Protein 3FPN (pdb70)

B-factor: mean 35.42, std 14.5, range [14.92, 97.08]

Radius of gyration: 17.64 Å; Cα contacts (8 Å, |Δi|>4): 435; chains: 2; bounding box: 43×58×30 Å

CATH classification: 3.30.190.20

Sequence (212 aa):
SHMTIEQMVDRLLSYPERTKMQILAPIVSGKKGTHAKTLEDIRKQGYVRVRIDREMRELTGDIELEKNKKHSIDVVVDRIIIKDGIAARLADSLETALKLADGKVVVDVIGEGELLFSLVVSLRVGMEIERNALLRRLVDIQYDRNDIDFRRGTFRVRGDVVEIFPASRDEHCIRVEFFGDEIERIREVDALTGEVLGEREHVAIFPASHFV

Organism: Geobacillus stearothermophilus (NCBI:txid1422)

Solvent-accessible surface area: 11652 Å² total; per-residue (Å²): 134,171,56,77,46,131,93,3,12,78,128,0,71,69,43,96,117,204,21,109,1,40,0,2,0,23,40,16,70,38,119,111,21,58,14,54,132,27,12,117,82,6,56,106,88,2,20,11,17,0,62,0,50,211,95,100,77,72,16,92,54,118,31,138,19,129,131,108,126,119,9,46,0,14,0,5,3,0,32,6,56,8,79,122,68,4,46,74,25,0,25,39,0,0,82,14,0,25,162,43,5,130,35,105,1,15,0,30,2,85,82,128,44,83,36,134,15,65,138,55,2,57,1,105,43,42,55,144,20,79,4,43,20,0,18,138,94,0,85,99,2,80,4,75,102,33,72,170,66,76,119,101,9,0,2,37,8,20,0,1,8,0,1,0,0,7,45,57,204,129,92,85,3,10,9,0,1,0,104,22,68,75,0,62,58,2,40,38,2,49,10,119,31,4,76,50,92,22,107,108,91,104,14,49,5,132,29,28,39,186,180,124

Nearest PDB structures (foldseek):
  3fpn-assembly2_A  TM=1.009E+00  e=6.924E-24  Geobacillus stearothermophilus
  3uwx-assembly1_A-2  TM=9.929E-01  e=4.816E-20  Geobacillus sp. Y412MC52
  4dfc-assembly2_D  TM=9.183E-01  e=3.159E-14  Escherichia coli K-12
  4dfc-assembly1_B  TM=9.206E-01  e=1.995E-13  Escherichia coli K-12
  3zqj-assembly1_A  TM=8.834E-01  e=1.472E-11  Mycobacterium tuberculosis

InterPro domains:
  IPR041102 UvrA, interaction domain [PF17760] (5-110)

Structure (mmCIF, N/CA/C/O backbone):
data_3FPN
#
_entry.id   3FPN
#
_cell.length_a   84.491
_cell.length_b   84.491
_cell.length_c   60.874
_cell.angle_alpha   90.000
_cell.angle_beta   90.000
_cell.angle_gamma   90.000
#
_symmetry.space_group_name_H-M   'P 41 21 2'
#
loop_
_entity.id
_entity.type
_entity.pdbx_description
1 polymer 'Geobacillus stearothermophilus UvrA interaction domain'
2 polymer 'Geobacillus stearothermophilus UvrB interaction domain'
3 water water
#
loop_
_atom_site.group_PDB
_atom_site.id
_atom_site.type_symbol
_atom_site.label_atom_id
_atom_site.label_alt_id
_atom_site.label_comp_id
_atom_site.label_asym_id
_atom_site.label_entity_id
_atom_site.label_seq_id
_atom_site.pdbx_PDB_ins_code
_atom_site.Cartn_x
_atom_site.Cartn_y
_atom_site.Cartn_z
_atom_site.occupancy
_atom_site.B_iso_or_equiv
_atom_site.auth_seq_id
_atom_site.auth_comp_id
_atom_site.auth_asym_id
_atom_site.auth_atom_id
_atom_site.pdbx_PDB_model_num
ATOM 1 N N . SER A 1 2 ? -4.359 2.414 2.810 1.00 46.25 -3 SER A N 1
ATOM 2 C CA . SER A 1 2 ? -3.104 1.909 2.156 1.00 46.83 -3 SER A CA 1
ATOM 3 C C . SER A 1 2 ? -2.049 3.020 2.037 1.00 44.23 -3 SER A C 1
ATOM 4 O O . SER A 1 2 ? -1.288 3.240 2.974 1.00 42.94 -3 SER A O 1
ATOM 7 N N . HIS A 1 3 ? -2.008 3.724 0.906 1.00 43.67 -2 HIS A N 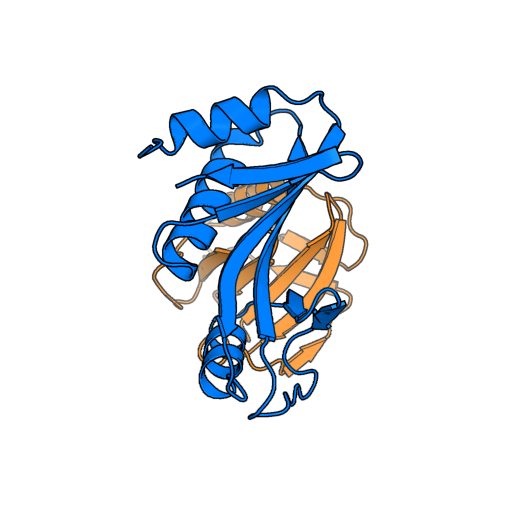1
ATOM 8 C CA . HIS A 1 3 ? -1.026 4.810 0.726 1.00 40.15 -2 HIS A CA 1
ATOM 9 C C . HIS A 1 3 ? -1.623 6.184 1.049 1.00 36.24 -2 HIS A C 1
ATOM 10 O O . HIS A 1 3 ? -2.131 6.865 0.157 1.00 36.48 -2 HIS A O 1
ATOM 17 N N . MET A 1 4 ? -1.551 6.595 2.313 1.00 30.61 -1 MET A N 1
ATOM 18 C CA . MET A 1 4 ? -2.128 7.872 2.746 1.00 27.70 -1 MET A CA 1
ATOM 19 C C . MET A 1 4 ? -1.328 9.094 2.284 1.00 27.47 -1 MET A C 1
ATOM 20 O O . MET A 1 4 ? -0.091 9.061 2.245 1.00 27.04 -1 MET A O 1
ATOM 25 N N . THR A 1 5 ? -2.035 10.170 1.951 1.00 27.04 131 THR A N 1
ATOM 26 C CA . THR A 1 5 ? -1.395 11.457 1.696 1.00 26.90 131 THR A CA 1
ATOM 27 C C . THR A 1 5 ? -1.074 12.142 3.018 1.00 24.68 131 THR A C 1
ATOM 28 O O . THR A 1 5 ? -1.644 11.812 4.063 1.00 22.94 131 THR A O 1
ATOM 32 N N . ILE A 1 6 ? -0.163 13.101 2.981 1.00 25.06 132 ILE A N 1
ATOM 33 C CA . ILE A 1 6 ? 0.150 13.837 4.192 1.00 24.48 132 ILE A CA 1
ATOM 34 C C . ILE A 1 6 ? -1.095 14.553 4.693 1.00 23.37 132 ILE A C 1
ATOM 35 O O . ILE A 1 6 ? -1.333 14.566 5.907 1.00 21.83 132 ILE A O 1
ATOM 40 N N . GLU A 1 7 ? -1.903 15.100 3.771 1.00 24.34 133 GLU A N 1
ATOM 41 C CA . GLU A 1 7 ? -3.167 15.744 4.160 1.00 24.26 133 GLU A CA 1
ATOM 42 C C . GLU A 1 7 ? -4.064 14.797 4.946 1.00 22.64 133 GLU A C 1
ATOM 43 O O . GLU A 1 7 ? -4.690 15.186 5.944 1.00 21.60 133 GLU A O 1
ATOM 49 N N . GLN A 1 8 ? -4.127 13.542 4.508 1.00 22.53 134 GLN A N 1
ATOM 50 C CA . GLN A 1 8 ? -4.957 12.542 5.200 1.00 21.62 134 GLN A CA 1
ATOM 51 C C . GLN A 1 8 ? -4.444 12.256 6.598 1.00 19.13 134 GLN A C 1
ATOM 52 O O . GLN A 1 8 ? -5.233 12.138 7.561 1.00 18.76 134 GLN A O 1
ATOM 58 N N . MET A 1 9 ? -3.125 12.174 6.729 1.00 18.20 135 MET A N 1
ATOM 59 C CA . MET A 1 9 ? -2.509 11.938 8.038 1.00 16.91 135 MET A CA 1
ATOM 60 C C . MET A 1 9 ? -2.754 13.085 9.023 1.00 16.74 135 MET A C 1
ATOM 61 O O . MET A 1 9 ? -3.150 12.863 10.159 1.00 15.29 135 MET A O 1
ATOM 66 N N . VAL A 1 10 ? -2.571 14.301 8.546 1.00 18.16 136 VAL A N 1
ATOM 67 C CA . VAL A 1 10 ? -2.705 15.497 9.368 1.00 18.19 136 VAL A CA 1
ATOM 68 C C . VAL A 1 10 ? -4.160 15.635 9.795 1.00 18.38 136 VAL A C 1
ATOM 69 O O . VAL A 1 10 ? -4.440 15.869 10.969 1.00 17.34 136 VAL A O 1
ATOM 73 N N . ASP A 1 11 ? -5.071 15.478 8.847 1.00 19.65 137 ASP A N 1
ATOM 74 C CA . ASP A 1 11 ? -6.492 15.574 9.156 1.00 20.92 137 ASP A CA 1
ATOM 75 C C . ASP A 1 11 ? -6.953 14.503 10.157 1.00 19.09 137 ASP A C 1
ATOM 76 O O . ASP A 1 11 ? -7.790 14.781 11.024 1.00 18.01 137 ASP A O 1
ATOM 81 N N . ARG A 1 12 ? -6.372 13.303 10.095 1.00 17.57 138 ARG A N 1
ATOM 82 C CA . ARG A 1 12 ? -6.684 12.303 11.132 1.00 17.71 138 ARG A CA 1
ATOM 83 C C . ARG A 1 12 ? -6.261 12.761 12.544 1.00 16.25 138 ARG A C 1
ATOM 84 O O . ARG A 1 12 ? -7.036 12.655 13.517 1.00 16.45 138 ARG A O 1
ATOM 92 N N . LEU A 1 13 ? -5.053 13.273 12.672 1.00 16.61 139 LEU A N 1
ATOM 93 C CA . LEU A 1 13 ? -4.581 13.763 13.980 1.00 15.57 139 LEU A CA 1
ATOM 94 C C . LEU A 1 13 ? -5.411 14.974 14.450 1.00 17.12 139 LEU A C 1
ATOM 95 O O . LEU A 1 13 ? -5.707 15.110 15.652 1.00 17.00 139 LEU A O 1
ATOM 100 N N . LEU A 1 14 ? -5.824 15.821 13.499 1.00 17.22 140 LEU A N 1
ATOM 101 C CA . LEU A 1 14 ? -6.669 16.979 13.823 1.00 18.24 140 LEU A CA 1
ATOM 102 C C . LEU A 1 14 ? -8.074 16.613 14.279 1.00 18.64 140 LEU A C 1
ATOM 103 O O . LEU A 1 14 ? -8.814 17.475 14.776 1.00 19.43 140 LEU A O 1
ATOM 108 N N . SER A 1 15 ? -8.455 15.347 14.129 1.00 17.09 141 SER A N 1
ATOM 109 C CA . SER A 1 15 ? -9.755 14.898 14.591 1.00 19.55 141 SER A CA 1
ATOM 110 C C . SER A 1 15 ? -9.790 14.628 16.095 1.00 19.43 141 SER A C 1
ATOM 111 O O . SER A 1 15 ? -10.864 14.448 16.651 1.00 20.63 141 SER A O 1
ATOM 114 N N . TYR A 1 16 ? -8.614 14.571 16.723 1.00 19.32 142 TYR A N 1
ATOM 115 C CA . TYR A 1 16 ? -8.513 14.395 18.182 1.00 19.67 142 TYR A CA 1
ATOM 116 C C . TYR A 1 16 ? -8.897 15.688 18.885 1.00 20.19 142 TYR A C 1
ATOM 117 O O . TYR A 1 16 ? -8.724 16.763 18.297 1.00 20.28 142 TYR A O 1
ATOM 126 N N . PRO A 1 17 ? -9.394 15.593 20.142 1.00 21.02 143 PRO A N 1
ATOM 127 C CA . PRO A 1 17 ? -9.742 16.830 20.885 1.00 22.42 143 PRO A CA 1
ATOM 128 C C . PRO A 1 17 ? -8.520 17.724 21.101 1.00 22.61 143 PRO A C 1
ATOM 129 O O . PRO A 1 17 ? -7.382 17.246 21.214 1.00 21.23 143 PRO A O 1
ATOM 133 N N . GLU A 1 18 ? -8.764 19.021 21.197 1.00 24.08 144 GLU A N 1
ATOM 134 C CA . GLU A 1 18 ? -7.713 19.948 21.617 1.00 25.03 144 GLU A CA 1
ATOM 135 C C . GLU A 1 18 ? -7.105 19.497 22.918 1.00 25.42 144 GLU A C 1
ATOM 136 O O . GLU A 1 18 ? -7.794 18.920 23.767 1.00 25.60 144 GLU A O 1
ATOM 142 N N . ARG A 1 19 ? -5.812 19.783 23.068 1.00 25.15 145 ARG A N 1
ATOM 143 C CA . ARG A 1 19 ? -5.016 19.424 24.246 1.00 26.89 145 ARG A CA 1
ATOM 144 C C . ARG A 1 19 ? -4.503 17.973 24.242 1.00 24.82 145 ARG A C 1
ATOM 145 O O . ARG A 1 19 ? -3.695 17.607 25.095 1.00 25.53 145 ARG A O 1
ATOM 153 N N . THR A 1 20 ? -4.933 17.164 23.263 1.00 22.79 146 THR A N 1
ATOM 154 C CA . THR A 1 20 ? -4.421 15.790 23.130 1.00 21.50 146 THR A CA 1
ATOM 155 C C . THR A 1 20 ? -2.925 15.825 22.865 1.00 20.32 146 THR A C 1
ATOM 156 O O . THR A 1 20 ? -2.480 16.462 21.889 1.00 21.06 146 THR A O 1
ATOM 160 N N . LYS A 1 21 ? -2.159 15.129 23.703 1.00 20.89 147 LYS A N 1
ATOM 161 C CA . LYS A 1 21 ? -0.706 14.996 23.507 1.00 21.08 147 LYS A CA 1
ATOM 162 C C . LYS A 1 21 ? -0.382 13.805 22.584 1.00 19.38 147 LYS A C 1
ATOM 163 O O . LYS A 1 21 ? -1.016 12.729 22.683 1.00 19.15 147 LYS A O 1
ATOM 169 N N . MET A 1 22 ? 0.570 13.997 21.669 1.00 18.22 148 MET A N 1
ATOM 170 C CA . MET A 1 22 ? 0.986 12.916 20.762 1.00 18.04 148 MET A CA 1
ATOM 171 C C . MET A 1 22 ? 2.494 12.938 20.555 1.00 18.43 148 MET A C 1
ATOM 172 O O . MET A 1 22 ? 3.128 13.992 20.597 1.00 19.93 148 MET A O 1
ATOM 177 N N . GLN A 1 23 ? 3.068 11.766 20.339 1.00 18.89 149 GLN A N 1
ATOM 178 C CA . GLN A 1 23 ? 4.489 11.683 19.996 1.00 18.68 149 GLN A CA 1
ATOM 179 C C . GLN A 1 23 ? 4.571 11.068 18.607 1.00 17.79 149 GLN A C 1
ATOM 180 O O . GLN A 1 23 ? 3.969 10.034 18.348 1.00 18.08 149 GLN A O 1
ATOM 186 N N . ILE A 1 24 ? 5.299 11.735 17.712 1.00 17.46 150 ILE A N 1
ATOM 187 C CA . ILE A 1 24 ? 5.441 11.266 16.320 1.00 17.08 150 ILE A CA 1
ATOM 188 C C . ILE A 1 24 ? 6.763 10.509 16.232 1.00 18.17 150 ILE A C 1
ATOM 189 O O . ILE A 1 24 ? 7.814 11.085 16.467 1.00 18.40 150 ILE A O 1
ATOM 194 N N . LEU A 1 25 ? 6.668 9.205 15.944 1.00 18.42 151 LEU A N 1
ATOM 195 C CA . LEU A 1 25 ? 7.809 8.265 16.037 1.00 19.08 151 LEU A CA 1
ATOM 196 C C . LEU A 1 25 ? 8.188 7.739 14.644 1.00 19.46 151 LEU A C 1
ATOM 197 O O . LEU A 1 25 ? 7.309 7.412 13.839 1.00 17.99 151 LEU A O 1
ATOM 202 N N . ALA A 1 26 ? 9.485 7.600 14.383 1.00 19.52 152 ALA A N 1
ATOM 203 C CA . ALA A 1 26 ? 9.961 6.925 13.160 1.00 19.16 152 ALA A CA 1
ATOM 204 C C . ALA A 1 26 ? 10.415 5.527 13.565 1.00 20.16 152 ALA A C 1
ATOM 205 O O . ALA A 1 26 ? 11.398 5.414 14.297 1.00 20.40 152 ALA A O 1
ATOM 207 N N . PRO A 1 27 ? 9.675 4.473 13.143 1.00 20.54 153 PRO A N 1
ATOM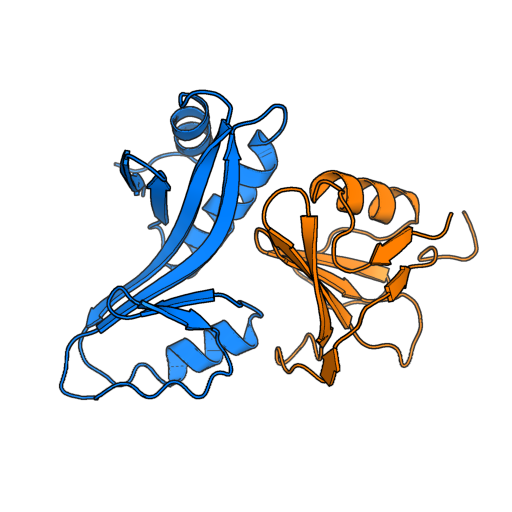 208 C CA . PRO A 1 27 ? 9.978 3.095 13.570 1.00 22.51 153 PRO A CA 1
ATOM 209 C C . PRO A 1 27 ? 11.103 2.514 12.711 1.00 23.85 153 PRO A C 1
ATOM 210 O O . PRO A 1 27 ? 10.876 1.702 11.802 1.00 24.52 153 PRO A O 1
ATOM 214 N N . ILE A 1 28 ? 12.322 2.948 13.002 1.00 24.25 154 ILE A N 1
ATOM 215 C CA . ILE A 1 28 ? 13.445 2.658 12.122 1.00 25.46 154 ILE A CA 1
ATOM 216 C C . ILE A 1 28 ? 13.887 1.191 12.153 1.00 27.85 154 ILE A C 1
ATOM 217 O O . ILE A 1 28 ? 14.359 0.665 11.146 1.00 28.75 154 ILE A O 1
ATOM 222 N N . VAL A 1 29 ? 13.722 0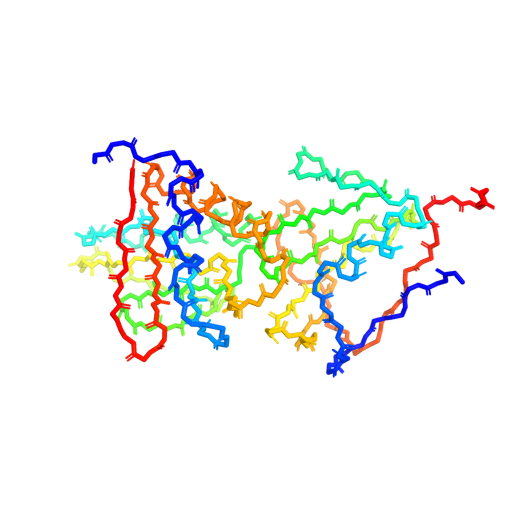.541 13.306 1.00 28.08 155 VAL A N 1
ATOM 223 C CA . VAL A 1 29 ? 14.078 -0.865 13.480 1.00 31.01 155 VAL A CA 1
ATOM 224 C C . VAL A 1 29 ? 12.946 -1.560 14.233 1.00 31.73 155 VAL A C 1
ATOM 225 O O . VAL A 1 29 ? 12.566 -1.132 15.316 1.00 30.40 155 VAL A O 1
ATOM 229 N N . SER A 1 30 ? 12.411 -2.632 13.656 1.00 34.37 156 SER A N 1
ATOM 230 C CA . SER A 1 30 ? 11.355 -3.392 14.324 1.00 36.68 156 SER A CA 1
ATOM 231 C C . SER A 1 30 ? 11.693 -4.886 14.412 1.00 39.43 156 SER A C 1
ATOM 232 O O . SER A 1 30 ? 11.753 -5.584 13.394 1.00 41.50 156 SER A O 1
ATOM 235 N N . GLY A 1 31 ? 11.946 -5.365 15.632 1.00 40.10 157 GLY A N 1
ATOM 236 C CA . GLY A 1 31 ? 12.186 -6.784 15.884 1.00 42.64 157 GLY A CA 1
ATOM 237 C C . GLY A 1 31 ? 13.340 -7.391 15.113 1.00 43.87 157 GLY A C 1
ATOM 238 O O . GLY A 1 31 ? 13.229 -8.503 14.591 1.00 46.76 157 GLY A O 1
ATOM 239 N N . LYS A 1 32 ? 14.457 -6.671 15.067 1.00 41.95 158 LYS A N 1
ATOM 240 C CA . LYS A 1 32 ? 15.640 -7.125 14.349 1.00 43.35 158 LYS A CA 1
ATOM 241 C C . LYS A 1 32 ? 16.815 -7.324 15.301 1.00 44.28 158 LYS A C 1
ATOM 242 O O . LYS A 1 32 ? 17.062 -6.501 16.186 1.00 41.65 158 LYS A O 1
ATOM 248 N N . LYS A 1 33 ? 17.521 -8.436 15.126 1.00 47.05 159 LYS A N 1
ATOM 249 C CA . LYS A 1 33 ? 18.762 -8.682 15.844 1.00 49.64 159 LYS A CA 1
ATOM 250 C C . LYS A 1 33 ? 19.876 -7.767 15.344 1.00 48.95 159 LYS A C 1
ATOM 251 O O . LYS A 1 33 ? 19.736 -7.109 14.305 1.00 47.60 159 LYS A O 1
ATOM 257 N N . GLY A 1 34 ? 20.973 -7.744 16.092 1.00 50.62 160 GLY A N 1
ATOM 258 C CA . GLY A 1 34 ? 22.105 -6.876 15.812 1.00 50.73 160 GLY A CA 1
ATOM 259 C C . GLY A 1 34 ? 22.278 -5.863 16.929 1.00 49.71 160 GLY A C 1
ATOM 260 O O . GLY A 1 34 ? 21.337 -5.579 17.680 1.00 48.47 160 GLY A O 1
ATOM 261 N N . THR A 1 35 ? 23.490 -5.326 17.035 1.00 50.58 161 THR A N 1
ATOM 262 C CA . THR A 1 35 ? 23.788 -4.212 17.935 1.00 50.07 161 THR A CA 1
ATOM 263 C C . THR A 1 35 ? 23.118 -2.920 17.452 1.00 47.11 161 THR A C 1
ATOM 264 O O . THR A 1 35 ? 22.764 -2.057 18.264 1.00 46.11 161 THR A O 1
ATOM 268 N N . HIS A 1 36 ? 22.967 -2.798 16.128 1.00 46.38 162 HIS A N 1
ATOM 269 C CA . HIS A 1 36 ? 22.452 -1.584 15.472 1.00 44.23 162 HIS A CA 1
ATOM 270 C C . HIS A 1 36 ? 23.284 -0.346 15.816 1.00 44.43 162 HIS A C 1
ATOM 271 O O . HIS A 1 36 ? 22.745 0.763 15.940 1.00 42.46 162 HIS A O 1
ATOM 278 N N . ALA A 1 37 ? 24.593 -0.553 15.980 1.00 47.06 163 ALA A N 1
ATOM 279 C CA . ALA A 1 37 ? 25.525 0.512 16.355 1.00 48.13 163 ALA A CA 1
ATOM 280 C C . ALA A 1 37 ? 25.606 1.609 15.295 1.00 47.31 163 ALA A C 1
ATOM 281 O O . ALA A 1 37 ? 25.540 2.794 15.620 1.00 46.65 163 ALA A O 1
ATOM 283 N N . LYS A 1 38 ? 25.722 1.198 14.033 1.00 48.00 164 LYS A N 1
ATOM 284 C CA . LYS A 1 38 ? 25.765 2.111 12.883 1.00 47.93 164 LYS A CA 1
ATOM 285 C C . LYS A 1 38 ? 24.519 2.999 12.769 1.00 44.57 164 LYS A C 1
ATOM 286 O O . LYS A 1 38 ? 24.616 4.196 12.450 1.00 44.53 164 LYS A O 1
ATOM 292 N N . THR A 1 39 ? 23.358 2.398 13.039 1.00 40.37 165 THR A N 1
ATOM 293 C CA . THR A 1 39 ? 22.069 3.082 13.018 1.00 36.66 165 THR A CA 1
ATOM 294 C C . THR A 1 39 ? 22.010 4.163 14.096 1.00 36.26 165 THR A C 1
ATOM 295 O O . THR A 1 39 ? 21.732 5.324 13.798 1.00 34.99 165 THR A O 1
ATOM 299 N N . LEU A 1 40 ? 22.288 3.776 15.337 1.00 37.89 166 LEU A N 1
ATOM 300 C CA . LEU A 1 40 ? 22.322 4.719 16.461 1.00 39.15 166 LEU A CA 1
ATOM 301 C C . LEU A 1 40 ? 23.314 5.870 16.260 1.00 41.06 166 LEU A C 1
ATOM 302 O O . LEU A 1 40 ? 23.032 7.004 16.665 1.00 40.93 166 LEU A O 1
ATOM 307 N N . GLU A 1 41 ? 24.455 5.576 15.633 1.00 43.58 167 GLU A N 1
ATOM 308 C CA . GLU A 1 41 ? 25.474 6.587 15.287 1.00 45.99 167 GLU A CA 1
ATOM 309 C C . GLU A 1 41 ? 24.964 7.615 14.267 1.00 43.80 167 GLU A C 1
ATOM 310 O O . GLU A 1 41 ? 25.112 8.820 14.468 1.00 43.96 167 GLU A O 1
ATOM 316 N N . ASP A 1 42 ? 24.356 7.127 13.182 1.00 41.16 168 ASP A N 1
ATOM 317 C CA . ASP A 1 42 ? 23.809 7.986 12.128 1.00 39.60 168 ASP A CA 1
ATOM 318 C C . ASP A 1 42 ? 22.692 8.897 12.664 1.00 36.94 168 ASP A C 1
ATOM 319 O O . ASP A 1 42 ? 22.625 10.084 12.331 1.00 36.84 168 ASP A O 1
ATOM 324 N N . ILE A 1 43 ? 21.818 8.343 13.495 1.00 34.70 169 ILE A N 1
ATOM 325 C CA . ILE A 1 43 ? 20.714 9.142 14.046 1.00 33.36 169 ILE A CA 1
ATOM 326 C C . ILE A 1 43 ? 21.210 10.190 15.046 1.00 34.89 169 ILE A C 1
ATOM 327 O O . ILE A 1 43 ? 20.705 11.309 15.054 1.00 34.10 169 ILE A O 1
ATOM 332 N N . ARG A 1 44 ? 22.219 9.832 15.847 1.00 37.62 170 ARG A N 1
ATOM 333 C CA . ARG A 1 44 ? 22.896 10.793 16.718 1.00 40.64 170 ARG A CA 1
ATOM 334 C C . ARG A 1 44 ? 23.561 11.887 15.879 1.00 42.39 170 ARG A C 1
ATOM 335 O O . ARG A 1 44 ? 23.453 13.068 16.199 1.00 43.16 170 ARG A O 1
ATOM 343 N N . LYS A 1 45 ? 24.245 11.486 14.802 1.00 43.43 171 LYS A N 1
ATOM 344 C CA . LYS A 1 45 ? 24.916 12.435 13.899 1.00 45.65 171 LYS A CA 1
ATOM 345 C C . LYS A 1 45 ? 23.930 13.378 13.193 1.00 43.70 171 LYS A C 1
ATOM 346 O O . LYS A 1 45 ? 24.284 14.503 12.852 1.00 45.40 171 LYS A O 1
ATOM 352 N N . GLN A 1 46 ? 22.704 12.906 12.969 1.00 40.67 172 GLN A N 1
ATOM 353 C CA . GLN A 1 46 ? 21.663 13.714 12.331 1.00 39.97 172 GLN A CA 1
ATOM 354 C C . GLN A 1 46 ? 20.980 14.674 13.331 1.00 39.59 172 GLN A C 1
ATOM 355 O O . GLN A 1 46 ? 20.111 15.464 12.960 1.00 39.45 172 GLN A O 1
ATOM 361 N N . GLY A 1 47 ? 21.375 14.596 14.596 1.00 40.40 173 GLY A N 1
ATOM 362 C CA . GLY A 1 47 ? 20.958 15.589 15.584 1.00 41.32 173 GLY A CA 1
ATOM 363 C C . GLY A 1 47 ? 19.733 15.231 16.409 1.00 39.23 173 GLY A C 1
ATOM 364 O O . GLY A 1 47 ? 19.235 16.059 17.178 1.00 39.95 173 GLY A O 1
ATOM 365 N N . TYR A 1 48 ? 19.255 13.998 16.271 1.00 37.36 174 TYR A N 1
ATOM 366 C CA . TYR A 1 48 ? 18.129 13.537 17.084 1.00 35.85 174 TYR A CA 1
ATOM 367 C C . TYR A 1 48 ? 18.517 13.368 18.543 1.00 37.75 174 TYR A C 1
ATOM 368 O O . TYR A 1 48 ? 19.695 13.159 18.864 1.00 39.49 174 TYR A O 1
ATOM 377 N N . VAL A 1 49 ? 17.537 13.509 19.433 1.00 37.67 175 VAL A N 1
ATOM 378 C CA . VAL A 1 49 ? 17.823 13.519 20.869 1.00 39.91 175 VAL A CA 1
ATOM 379 C C . VAL A 1 49 ? 17.300 12.259 21.563 1.00 40.03 175 VAL A C 1
ATOM 380 O O . VAL A 1 49 ? 18.032 11.579 22.292 1.00 42.04 175 VAL A O 1
ATOM 384 N N . ARG A 1 50 ? 16.036 11.951 21.308 1.00 37.37 176 ARG A N 1
ATOM 385 C CA . ARG A 1 50 ? 15.276 10.978 22.071 1.00 38.26 176 ARG A CA 1
ATOM 386 C C . ARG A 1 50 ? 14.992 9.769 21.180 1.00 35.75 176 ARG A C 1
ATOM 387 O O . ARG A 1 50 ? 14.589 9.937 20.027 1.00 32.40 176 ARG A O 1
ATOM 395 N N . VAL A 1 51 ? 15.209 8.568 21.715 1.00 37.00 177 VAL A N 1
ATOM 396 C CA . VAL A 1 51 ? 14.792 7.324 21.065 1.00 35.73 177 VAL A CA 1
ATOM 397 C C . VAL A 1 51 ? 14.042 6.423 22.045 1.00 37.62 177 VAL A C 1
ATOM 398 O O . VAL A 1 51 ? 14.223 6.538 23.258 1.00 41.17 177 VAL A O 1
ATOM 402 N N . ARG A 1 52 ? 13.205 5.538 21.509 1.00 36.10 178 ARG A N 1
ATOM 403 C CA . ARG A 1 52 ? 12.576 4.471 22.280 1.00 38.87 178 ARG A CA 1
ATOM 404 C C . ARG A 1 52 ? 13.295 3.195 21.834 1.00 38.52 178 ARG A C 1
ATOM 405 O O . ARG A 1 52 ? 13.179 2.794 20.670 1.00 36.09 178 ARG A O 1
ATOM 413 N N . ILE A 1 53 ? 14.093 2.611 22.731 1.00 40.91 179 ILE A N 1
ATOM 414 C CA . ILE A 1 53 ? 14.801 1.354 22.448 1.00 41.50 179 ILE A CA 1
ATOM 415 C C . ILE A 1 53 ? 14.275 0.274 23.376 1.00 44.99 179 ILE A C 1
ATOM 416 O O . ILE A 1 53 ? 14.374 0.411 24.597 1.00 48.20 179 ILE A O 1
ATOM 421 N N . ASP A 1 54 ? 13.717 -0.786 22.786 1.00 44.52 180 ASP A N 1
ATOM 422 C CA . ASP A 1 54 ? 13.056 -1.875 23.520 1.00 48.11 180 ASP A CA 1
ATOM 423 C C . ASP A 1 54 ? 12.093 -1.391 24.617 1.00 50.86 180 ASP A C 1
ATOM 424 O O . ASP A 1 54 ? 12.101 -1.914 25.733 1.00 55.09 180 ASP A O 1
ATOM 429 N N . ARG A 1 55 ? 11.281 -0.384 24.282 1.00 49.74 181 ARG A N 1
ATOM 430 C CA . ARG A 1 55 ? 10.226 0.149 25.175 1.00 52.72 181 ARG A CA 1
ATOM 431 C C . ARG A 1 55 ? 10.780 1.017 26.325 1.00 56.00 181 ARG A C 1
ATOM 432 O O . ARG A 1 55 ? 10.066 1.362 27.272 1.00 59.40 181 ARG A O 1
ATOM 440 N N . GLU A 1 56 ? 12.058 1.368 26.233 1.00 55.93 182 GLU A N 1
ATOM 441 C CA . GLU A 1 56 ? 12.663 2.318 27.158 1.00 59.33 182 GLU A CA 1
ATOM 442 C C . GLU A 1 56 ? 12.993 3.601 26.415 1.00 56.42 182 GLU A C 1
ATOM 443 O O . GLU A 1 56 ? 13.653 3.568 25.370 1.00 53.19 182 GLU A O 1
ATOM 449 N N . MET A 1 57 ? 12.534 4.726 26.954 1.00 57.82 183 MET A N 1
ATOM 450 C CA . MET A 1 57 ? 12.895 6.023 26.407 1.00 56.40 183 MET A CA 1
ATOM 451 C C . MET A 1 57 ? 14.315 6.364 26.833 1.00 58.72 183 MET A C 1
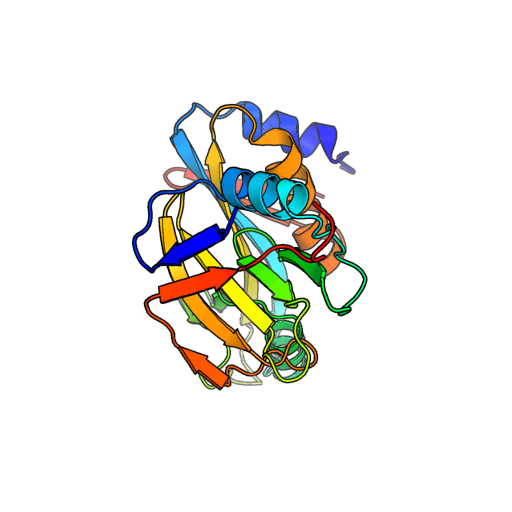ATOM 452 O O . MET A 1 57 ? 14.614 6.480 28.028 1.00 63.38 183 MET A O 1
ATOM 457 N N . ARG A 1 58 ? 15.186 6.509 25.844 1.00 56.41 184 ARG A N 1
ATOM 458 C CA . ARG A 1 58 ? 16.599 6.735 26.079 1.00 58.90 184 ARG A CA 1
ATOM 459 C C . ARG A 1 58 ? 17.131 7.895 25.257 1.00 56.95 184 ARG A C 1
ATOM 460 O O . ARG A 1 58 ? 16.615 8.200 24.185 1.00 53.19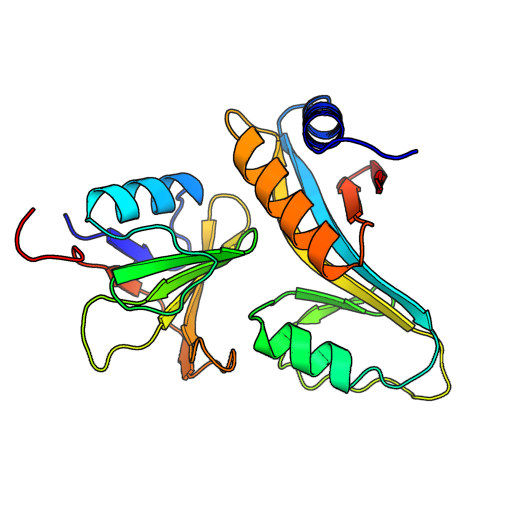 184 ARG A O 1
ATOM 468 N N . GLU A 1 59 ? 18.160 8.551 25.780 1.00 59.97 185 GLU A N 1
ATOM 469 C CA . GLU A 1 59 ? 18.788 9.652 25.070 1.00 59.24 185 GLU A CA 1
ATOM 470 C C . GLU A 1 59 ? 20.014 9.204 24.293 1.00 59.15 185 GLU A C 1
ATOM 471 O O . GLU A 1 59 ? 20.778 8.348 24.745 1.00 61.64 185 GLU A O 1
ATOM 477 N N . LEU A 1 60 ? 20.189 9.804 23.122 1.00 56.96 186 LEU A N 1
ATOM 478 C CA . LEU A 1 60 ? 21.363 9.577 22.293 1.00 57.52 186 LEU A CA 1
ATOM 479 C C . LEU A 1 60 ? 22.582 10.269 22.910 1.00 61.97 186 LEU A C 1
ATOM 480 O O . LEU A 1 60 ? 22.430 11.204 23.693 1.00 63.98 186 LEU A O 1
ATOM 485 N N . THR A 1 61 ? 23.779 9.800 22.554 1.00 64.30 187 THR A N 1
ATOM 486 C CA . THR A 1 61 ? 25.047 10.135 23.260 1.00 69.84 187 THR A CA 1
ATOM 487 C C . THR A 1 61 ? 25.044 9.706 24.741 1.00 73.80 187 THR A C 1
ATOM 488 O O . THR A 1 61 ? 25.757 10.284 25.575 1.00 78.30 187 THR A O 1
ATOM 492 N N . GLY A 1 62 ? 24.242 8.694 25.062 1.00 72.57 188 GLY A N 1
ATOM 493 C CA . GLY A 1 62 ? 24.245 8.109 26.403 1.00 76.86 188 GLY A CA 1
ATOM 494 C C . GLY A 1 62 ? 25.138 6.882 26.492 1.00 79.69 188 GLY A C 1
ATOM 495 O O . GLY A 1 62 ? 25.156 6.197 27.519 1.00 83.47 188 GLY A O 1
ATOM 496 N N . ASP A 1 63 ? 25.889 6.628 25.415 1.00 78.32 189 ASP A N 1
ATOM 497 C CA . ASP A 1 63 ? 26.685 5.403 25.225 1.00 80.29 189 ASP A CA 1
ATOM 498 C C . ASP A 1 63 ? 25.783 4.164 25.258 1.00 78.04 189 ASP A C 1
ATOM 499 O O . ASP A 1 63 ? 25.762 3.411 26.235 1.00 81.70 189 ASP A O 1
ATOM 504 N N . ILE A 1 64 ? 25.029 3.974 24.179 1.00 72.22 190 ILE A N 1
ATOM 505 C CA . ILE A 1 64 ? 24.062 2.883 24.089 1.00 69.70 190 ILE A CA 1
ATOM 506 C C . ILE A 1 64 ? 24.703 1.648 23.452 1.00 69.91 190 ILE A C 1
ATOM 507 O O . ILE A 1 64 ? 25.252 1.719 22.351 1.00 68.61 190 ILE A O 1
ATOM 512 N N . GLU A 1 65 ? 24.636 0.524 24.159 1.00 72.09 191 GLU A N 1
ATOM 513 C CA . GLU A 1 65 ? 25.163 -0.745 23.660 1.00 72.63 191 GLU A CA 1
ATOM 514 C C . GLU A 1 65 ? 24.047 -1.785 23.704 1.00 70.35 191 GLU A C 1
ATOM 515 O O . GLU A 1 65 ? 23.449 -2.012 24.760 1.00 72.19 191 GLU A O 1
ATOM 521 N N . LEU A 1 66 ? 23.758 -2.400 22.558 1.00 66.48 192 LEU A N 1
ATOM 522 C CA . LEU A 1 66 ? 22.733 -3.449 22.482 1.00 64.46 192 LEU A CA 1
ATOM 523 C C . LEU A 1 66 ? 23.338 -4.825 22.230 1.00 66.44 192 LEU A C 1
ATOM 524 O O . LEU A 1 66 ? 24.268 -4.962 21.435 1.00 66.73 192 LEU A O 1
ATOM 529 N N . GLU A 1 67 ? 22.784 -5.834 22.901 1.00 67.87 193 GLU A N 1
ATOM 530 C CA . GLU A 1 67 ? 23.208 -7.223 22.726 1.00 70.11 193 GLU A CA 1
ATOM 531 C C . GLU A 1 67 ? 22.916 -7.710 21.305 1.00 65.96 193 GLU A C 1
ATOM 532 O O . GLU A 1 67 ? 21.772 -7.665 20.836 1.00 62.14 193 GLU A O 1
ATOM 538 N N . LYS A 1 68 ? 23.973 -8.153 20.626 1.00 66.99 194 LYS A N 1
ATOM 539 C CA . LYS A 1 68 ? 23.935 -8.484 19.197 1.00 63.72 194 LYS A CA 1
ATOM 540 C C . LYS A 1 68 ? 22.963 -9.616 18.860 1.00 62.37 194 LYS A C 1
ATOM 541 O O . LYS A 1 68 ? 22.263 -9.558 17.849 1.00 58.98 194 LYS A O 1
ATOM 547 N N . ASN A 1 69 ? 22.902 -10.619 19.731 1.00 65.54 195 ASN A N 1
ATOM 548 C CA . ASN A 1 69 ? 22.127 -11.836 19.489 1.00 65.39 195 ASN A CA 1
ATOM 549 C C . ASN A 1 69 ? 20.718 -11.794 20.104 1.00 63.20 195 ASN A C 1
ATOM 550 O O . ASN A 1 69 ? 20.104 -12.837 20.359 1.00 64.84 195 ASN A O 1
ATOM 555 N N . LYS A 1 70 ? 20.223 -10.581 20.339 1.00 59.75 196 LYS A N 1
ATOM 556 C CA . LYS A 1 70 ? 18.864 -10.355 20.834 1.00 57.77 196 LYS A CA 1
ATOM 557 C C . LYS A 1 70 ? 18.139 -9.391 19.893 1.00 52.12 196 LYS A C 1
ATOM 558 O O . LYS A 1 70 ? 18.766 -8.488 19.338 1.00 49.87 196 LYS A O 1
ATOM 564 N N . LYS A 1 71 ? 16.830 -9.584 19.713 1.00 49.96 197 LYS A N 1
ATOM 565 C CA . LYS A 1 71 ? 16.033 -8.695 18.855 1.00 45.53 197 LYS A CA 1
ATOM 566 C C . LYS A 1 71 ? 15.843 -7.357 19.531 1.00 43.91 197 LYS A C 1
ATOM 567 O O . LYS A 1 71 ? 15.711 -7.291 20.757 1.00 45.38 197 LYS A O 1
ATOM 573 N N . HIS A 1 72 ? 15.828 -6.294 18.723 1.00 40.59 198 HIS A N 1
ATOM 574 C CA . HIS A 1 72 ? 15.541 -4.952 19.219 1.00 39.36 198 HIS A CA 1
ATOM 575 C C . HIS A 1 72 ? 14.555 -4.205 18.335 1.00 36.51 198 HIS A C 1
ATOM 576 O O . HIS A 1 72 ? 14.390 -4.524 17.155 1.00 34.90 198 HIS A O 1
ATOM 583 N N . SER A 1 73 ? 13.890 -3.227 18.943 1.00 35.81 199 SER A N 1
ATOM 584 C CA . SER A 1 73 ? 13.091 -2.249 18.237 1.00 33.88 199 SER A CA 1
ATOM 585 C C . SER A 1 73 ? 13.566 -0.852 18.643 1.00 33.21 199 SER A C 1
ATOM 586 O O . SER A 1 73 ? 13.839 -0.597 19.823 1.00 34.89 199 SER A O 1
ATOM 589 N N . ILE A 1 74 ? 13.694 0.030 17.652 1.00 30.44 200 ILE A N 1
ATOM 590 C CA . ILE A 1 74 ? 14.182 1.392 17.864 1.00 29.26 200 ILE A CA 1
ATOM 591 C C . ILE A 1 74 ? 13.255 2.334 17.131 1.00 27.99 200 ILE A C 1
ATOM 592 O O . ILE A 1 74 ? 13.063 2.196 15.932 1.00 26.23 200 ILE A O 1
ATOM 597 N N . ASP A 1 75 ? 12.691 3.273 17.884 1.00 27.61 201 ASP A N 1
ATOM 598 C CA . ASP A 1 75 ? 11.893 4.365 17.349 1.00 26.95 201 ASP A CA 1
ATOM 599 C C . ASP A 1 75 ? 12.605 5.683 17.583 1.00 26.19 201 ASP A C 1
ATOM 600 O O . ASP A 1 75 ? 13.098 5.944 18.684 1.00 28.20 201 ASP A O 1
ATOM 605 N N . VAL A 1 76 ? 12.659 6.531 16.567 1.00 23.61 202 VAL A N 1
ATOM 606 C CA . VAL A 1 76 ? 13.156 7.874 16.802 1.00 22.85 202 VAL A CA 1
ATOM 607 C C . VAL A 1 76 ? 11.981 8.758 17.243 1.00 22.62 202 VAL A C 1
ATOM 608 O O . VAL A 1 76 ? 10.971 8.794 16.561 1.00 20.87 202 VAL A O 1
ATOM 612 N N . VAL A 1 77 ? 12.103 9.473 18.363 1.00 23.22 203 VAL A N 1
ATOM 613 C CA . VAL A 1 77 ? 11.041 10.379 18.772 1.00 24.13 203 VAL A CA 1
ATOM 614 C C . VAL A 1 77 ? 11.299 11.685 18.044 1.00 25.42 203 VAL A C 1
ATOM 615 O O . VAL A 1 77 ? 12.116 12.512 18.473 1.00 26.20 203 VAL A O 1
ATOM 619 N N . VAL A 1 78 ? 10.599 11.859 16.932 1.00 17.56 204 VAL A N 1
ATOM 620 C CA . VAL A 1 78 ? 10.791 13.020 16.083 1.00 18.95 204 VAL A CA 1
ATOM 621 C C . VAL A 1 78 ? 10.168 14.277 16.707 1.00 18.27 204 VAL A C 1
ATOM 622 O O . VAL A 1 78 ? 10.824 15.322 16.775 1.00 19.72 204 VAL A O 1
ATOM 626 N N . ASP A 1 79 ? 8.924 14.186 17.141 1.00 18.16 205 ASP A N 1
ATOM 627 C CA . ASP A 1 79 ? 8.250 15.358 17.729 1.00 18.37 205 ASP A CA 1
ATOM 628 C C . ASP A 1 79 ? 7.295 14.924 18.844 1.00 18.40 205 ASP A C 1
ATOM 629 O O . ASP A 1 79 ? 6.862 13.755 18.921 1.00 17.36 205 ASP A O 1
ATOM 634 N N . ARG A 1 80 ? 6.986 15.874 19.718 1.00 18.80 206 ARG A N 1
ATOM 635 C CA . ARG A 1 80 ? 6.082 15.653 20.847 1.00 18.78 206 ARG A CA 1
ATOM 636 C C . ARG A 1 80 ? 5.214 16.889 20.830 1.00 18.76 206 ARG A C 1
ATOM 637 O O . ARG A 1 80 ? 5.702 17.985 21.103 1.00 20.74 206 ARG A O 1
ATOM 645 N N . ILE A 1 81 ? 3.957 16.709 20.438 1.00 19.18 207 ILE A N 1
ATOM 646 C CA . ILE A 1 81 ? 3.086 17.830 20.106 1.00 20.08 207 ILE A CA 1
ATOM 647 C C . ILE A 1 81 ? 1.830 17.793 20.965 1.00 21.19 207 ILE A C 1
ATOM 648 O O . ILE A 1 81 ? 1.526 16.778 21.610 1.00 20.77 207 ILE A O 1
ATOM 653 N N . ILE A 1 82 ? 1.086 18.891 20.921 1.00 21.91 208 ILE A N 1
ATOM 654 C CA . ILE A 1 82 ? -0.222 19.002 21.565 1.00 22.78 208 ILE A CA 1
ATOM 655 C C . ILE A 1 82 ? -1.158 19.530 20.497 1.00 22.74 208 ILE A C 1
ATOM 656 O O . ILE A 1 82 ? -0.816 20.497 19.814 1.00 23.70 208 ILE A O 1
ATOM 661 N N . ILE A 1 83 ? -2.315 18.894 20.313 1.00 21.70 209 ILE A N 1
ATOM 662 C CA . ILE A 1 83 ? -3.317 19.415 19.368 1.00 22.57 209 ILE A CA 1
ATOM 663 C C . ILE A 1 83 ? -3.810 20.785 19.840 1.00 25.63 209 ILE A C 1
ATOM 664 O O . ILE A 1 83 ? -4.278 20.948 20.978 1.00 26.68 209 ILE A O 1
ATOM 669 N N . LYS A 1 84 ? -3.660 21.773 18.959 1.00 26.84 210 LYS A N 1
ATOM 670 C CA . LYS A 1 84 ? -4.014 23.146 19.265 1.00 29.77 210 LYS A CA 1
ATOM 671 C C . LYS A 1 84 ? -4.145 23.912 17.945 1.00 30.56 210 LYS A C 1
ATOM 672 O O . LYS A 1 84 ? -3.777 23.389 16.887 1.00 28.47 210 LYS A O 1
ATOM 678 N N . ASP A 1 85 ? -4.630 25.153 18.012 1.00 33.19 211 ASP A N 1
ATOM 679 C CA . ASP A 1 85 ? -4.770 26.002 16.827 1.00 35.56 211 ASP A CA 1
ATOM 680 C C . ASP A 1 85 ? -3.424 26.105 16.082 1.00 34.92 211 ASP A C 1
ATOM 681 O O . ASP A 1 85 ? -2.377 26.259 16.705 1.00 34.29 211 ASP A O 1
ATOM 686 N N . GLY A 1 86 ? -3.458 25.956 14.760 1.00 34.74 212 GLY A N 1
ATOM 687 C CA . GLY A 1 86 ? -2.299 26.245 13.903 1.00 35.37 212 GLY A CA 1
ATOM 688 C C . GLY A 1 86 ? -1.228 25.174 13.765 1.00 33.12 212 GLY A C 1
ATOM 689 O O . GLY A 1 86 ? -0.219 25.383 13.091 1.00 34.46 212 GLY A O 1
ATOM 690 N N . ILE A 1 87 ? -1.442 24.025 14.392 1.00 30.65 213 ILE A N 1
ATOM 691 C CA . ILE A 1 87 ? -0.450 22.943 14.409 1.00 28.06 213 ILE A CA 1
ATOM 692 C C . ILE A 1 87 ? -0.311 22.224 13.047 1.00 26.75 213 ILE A C 1
ATOM 693 O O . ILE A 1 87 ? 0.591 21.428 12.872 1.00 25.81 213 ILE A O 1
ATOM 698 N N . ALA A 1 88 ? -1.189 22.513 12.086 1.00 27.98 214 ALA A N 1
ATOM 699 C CA . ALA A 1 88 ? -1.244 21.729 10.844 1.00 26.27 214 ALA A CA 1
ATOM 700 C C . ALA A 1 88 ? 0.100 21.573 10.115 1.00 26.31 214 ALA A C 1
ATOM 701 O O . ALA A 1 88 ? 0.514 20.456 9.820 1.00 25.26 214 ALA A O 1
ATOM 703 N N . ALA A 1 89 ? 0.778 22.689 9.834 1.00 27.14 215 ALA A N 1
ATOM 704 C CA . ALA A 1 89 ? 2.069 22.673 9.125 1.00 27.35 215 ALA A CA 1
ATOM 705 C C . ALA A 1 89 ? 3.134 21.884 9.892 1.00 25.38 215 ALA A C 1
ATOM 706 O O . ALA A 1 89 ? 3.877 21.098 9.302 1.00 25.16 215 ALA A O 1
ATOM 708 N N . ARG A 1 90 ? 3.207 22.106 11.203 1.00 24.41 216 ARG A N 1
ATOM 709 C CA . ARG A 1 90 ? 4.119 21.364 12.079 1.00 23.02 216 ARG A CA 1
ATOM 710 C C . ARG A 1 90 ? 3.848 19.853 12.071 1.00 20.83 216 ARG A C 1
ATOM 711 O O . ARG A 1 90 ? 4.791 19.042 11.975 1.00 19.68 216 ARG A O 1
ATOM 719 N N . LEU A 1 91 ? 2.580 19.465 12.177 1.00 19.64 217 LEU A N 1
ATOM 720 C CA . LEU A 1 91 ? 2.243 18.034 12.025 1.00 18.93 217 LEU A CA 1
ATOM 721 C C . LEU A 1 91 ? 2.760 17.495 10.680 1.00 19.22 217 LEU A C 1
ATOM 722 O O . LEU A 1 91 ? 3.396 16.433 10.639 1.00 19.46 217 LEU A O 1
ATOM 727 N N . ALA A 1 92 ? 2.499 18.219 9.592 1.00 20.84 218 ALA A N 1
ATOM 728 C CA . ALA A 1 92 ? 2.925 17.782 8.251 1.00 21.13 218 ALA A CA 1
ATOM 729 C C . ALA A 1 92 ? 4.443 17.580 8.165 1.00 21.64 218 ALA A C 1
ATOM 730 O O . ALA A 1 92 ? 4.936 16.543 7.684 1.00 21.34 218 ALA A O 1
ATOM 732 N N . ASP A 1 93 ? 5.171 18.589 8.626 1.00 22.48 219 ASP A N 1
ATOM 733 C CA . ASP A 1 93 ? 6.619 18.572 8.626 1.00 23.33 219 ASP A CA 1
ATOM 734 C C . ASP A 1 93 ? 7.179 17.415 9.479 1.00 21.68 219 ASP A C 1
ATOM 735 O O . ASP A 1 93 ? 8.053 16.657 9.026 1.00 22.21 219 ASP A O 1
ATOM 740 N N . SER A 1 94 ? 6.707 17.301 10.717 1.00 20.23 220 SER A N 1
ATOM 741 C CA . SER A 1 94 ? 7.142 16.206 11.588 1.00 19.17 220 SER A CA 1
ATOM 742 C C . SER A 1 94 ? 6.818 14.797 11.045 1.00 18.47 220 SER A C 1
ATOM 743 O O . SER A 1 94 ? 7.659 13.902 11.118 1.00 18.22 220 SER A O 1
ATOM 746 N N . LEU A 1 95 ? 5.613 14.619 10.507 1.00 18.99 221 LEU A N 1
ATOM 747 C CA . LEU A 1 95 ? 5.195 13.365 9.867 1.00 18.15 221 LEU A CA 1
ATOM 748 C C . LEU A 1 95 ? 6.125 13.043 8.685 1.00 20.65 221 LEU A C 1
ATOM 749 O O . LEU A 1 95 ? 6.621 11.919 8.578 1.00 20.98 221 LEU A O 1
ATOM 754 N N . GLU A 1 96 ? 6.393 14.043 7.842 1.00 21.00 222 GLU A N 1
ATOM 755 C CA . GLU A 1 96 ? 7.307 13.878 6.699 1.00 23.66 222 GLU A CA 1
ATOM 756 C C . GLU A 1 96 ? 8.703 13.468 7.138 1.00 23.54 222 GLU A C 1
ATOM 757 O O . GLU A 1 96 ? 9.301 12.575 6.538 1.00 25.58 222 GLU A O 1
ATOM 763 N N . THR A 1 97 ? 9.212 14.117 8.180 1.00 23.39 223 THR A N 1
ATOM 764 C CA . THR A 1 97 ? 10.552 13.813 8.713 1.00 24.14 223 THR A CA 1
ATOM 765 C C . THR A 1 97 ? 10.644 12.336 9.147 1.00 22.49 223 THR A C 1
ATOM 766 O O . THR A 1 97 ? 11.591 11.618 8.773 1.00 24.30 223 THR A O 1
ATOM 770 N N . ALA A 1 98 ? 9.636 11.893 9.898 1.00 21.03 224 ALA A N 1
ATOM 771 C CA . ALA A 1 98 ? 9.554 10.518 10.369 1.00 19.77 224 ALA A CA 1
ATOM 772 C C . ALA A 1 98 ? 9.438 9.523 9.222 1.00 20.99 224 ALA A C 1
ATOM 773 O O . ALA A 1 98 ? 10.120 8.500 9.230 1.00 21.99 224 ALA A O 1
ATOM 775 N N . LEU A 1 99 ? 8.578 9.817 8.243 1.00 22.00 225 LEU A N 1
ATOM 776 C CA . LEU A 1 99 ? 8.415 8.942 7.079 1.00 22.73 225 LEU A CA 1
ATOM 777 C C . LEU A 1 99 ? 9.705 8.763 6.284 1.00 25.50 225 LEU A C 1
ATOM 778 O O . LEU A 1 99 ? 10.009 7.661 5.865 1.00 26.74 225 LEU A O 1
ATOM 783 N N . LYS A 1 100 ? 10.463 9.842 6.082 1.00 25.39 226 LYS A N 1
ATOM 784 C CA . LYS A 1 100 ? 11.742 9.741 5.395 1.00 29.08 226 LYS A CA 1
ATOM 785 C C . LYS A 1 100 ? 12.693 8.830 6.181 1.00 28.95 226 LYS A C 1
ATOM 786 O O . LYS A 1 100 ? 13.406 8.037 5.599 1.00 30.43 226 LYS A O 1
ATOM 792 N N . LEU A 1 101 ? 12.681 8.958 7.508 1.00 26.71 227 LEU A N 1
ATOM 793 C CA . LEU A 1 101 ? 13.608 8.238 8.386 1.00 27.58 227 LEU A CA 1
ATOM 794 C C . LEU A 1 101 ? 13.360 6.721 8.383 1.00 28.14 227 LEU A C 1
ATOM 795 O O . LEU A 1 101 ? 14.312 5.909 8.315 1.00 29.34 227 LEU A O 1
ATOM 800 N N . ALA A 1 102 ? 12.079 6.359 8.411 1.00 26.82 228 ALA A N 1
ATOM 801 C CA . ALA A 1 102 ? 11.636 4.969 8.537 1.00 28.06 228 ALA A CA 1
ATOM 802 C C . ALA A 1 102 ? 11.045 4.391 7.235 1.00 29.77 228 ALA A C 1
ATOM 803 O O . ALA A 1 102 ? 10.176 3.516 7.268 1.00 29.64 228 ALA A O 1
ATOM 805 N N . ASP A 1 103 ? 11.526 4.895 6.101 1.00 31.58 229 ASP A N 1
ATOM 806 C CA . ASP A 1 103 ? 11.222 4.345 4.769 1.00 34.47 229 ASP A CA 1
ATOM 807 C C . ASP A 1 103 ? 9.719 4.209 4.506 1.00 33.49 229 ASP A C 1
ATOM 808 O O . ASP A 1 103 ? 9.254 3.166 4.048 1.00 34.86 229 ASP A O 1
ATOM 813 N N . GLY A 1 104 ? 8.965 5.259 4.833 1.00 30.30 230 GLY A N 1
ATOM 814 C CA . GLY A 1 104 ? 7.548 5.317 4.498 1.00 29.98 230 GLY A CA 1
ATOM 815 C C . GLY A 1 104 ? 6.572 4.844 5.552 1.00 28.45 230 GLY A C 1
ATOM 816 O O . GLY A 1 104 ? 5.395 4.674 5.260 1.00 28.51 230 GLY A O 1
ATOM 817 N N . LYS A 1 105 ? 7.046 4.619 6.775 1.00 27.68 231 LYS A N 1
ATOM 818 C CA . LYS A 1 105 ? 6.143 4.333 7.906 1.00 26.10 231 LYS A CA 1
ATOM 819 C C . LYS A 1 105 ? 6.305 5.371 9.003 1.00 24.30 231 LYS A C 1
ATOM 820 O O . LYS A 1 105 ? 7.408 5.881 9.232 1.00 23.14 231 LYS A O 1
ATOM 826 N N . VAL A 1 106 ? 5.210 5.671 9.701 1.00 21.20 232 VAL A N 1
ATOM 827 C CA . VAL A 1 106 ? 5.271 6.552 10.865 1.00 20.44 232 VAL A CA 1
ATOM 828 C C . VAL A 1 106 ? 4.324 5.996 11.935 1.00 19.62 232 VAL A C 1
ATOM 829 O O . VAL A 1 106 ? 3.305 5.366 11.612 1.00 21.18 232 VAL A O 1
ATOM 833 N N . VAL A 1 107 ? 4.690 6.183 13.196 1.00 18.75 233 VAL A N 1
ATOM 834 C CA . VAL A 1 107 ? 3.865 5.738 14.316 1.00 18.92 233 VAL A CA 1
ATOM 835 C C . VAL A 1 107 ? 3.540 6.960 15.151 1.00 18.31 233 VAL A C 1
ATOM 836 O O . VAL A 1 107 ? 4.442 7.706 15.520 1.00 18.83 233 VAL A O 1
ATOM 840 N N . VAL A 1 108 ? 2.265 7.153 15.472 1.00 17.69 234 VAL A N 1
ATOM 841 C CA . VAL A 1 108 ? 1.844 8.258 16.332 1.00 17.55 234 VAL A CA 1
ATOM 842 C C . VAL A 1 108 ? 1.322 7.671 17.638 1.00 18.13 234 VAL A C 1
ATOM 843 O O . VAL A 1 108 ? 0.316 6.946 17.658 1.00 19.21 234 VAL A O 1
ATOM 847 N N . ASP A 1 109 ? 2.028 7.979 18.724 1.00 18.66 235 ASP A N 1
ATOM 848 C CA . ASP A 1 109 ? 1.648 7.556 20.061 1.00 20.15 235 ASP A CA 1
ATOM 849 C C . ASP A 1 109 ? 0.734 8.617 20.647 1.00 19.58 235 ASP A C 1
ATOM 850 O O . ASP A 1 109 ? 1.164 9.746 20.896 1.00 19.58 235 ASP A O 1
ATOM 855 N N . VAL A 1 110 ? -0.538 8.265 20.824 1.00 19.68 236 VAL A N 1
ATOM 856 C CA . VAL A 1 110 ? -1.511 9.177 21.416 1.00 19.44 236 VAL A CA 1
ATOM 857 C C . VAL A 1 110 ? -1.482 8.955 22.912 1.00 21.47 236 VAL A C 1
ATOM 858 O O . VAL A 1 110 ? -1.810 7.873 23.402 1.00 21.82 236 VAL A O 1
ATOM 862 N N . ILE A 1 111 ? -1.027 9.970 23.637 1.00 22.11 237 ILE A N 1
ATOM 863 C CA . ILE A 1 111 ? -0.909 9.857 25.093 1.00 25.81 237 ILE A CA 1
ATOM 864 C C . ILE A 1 111 ? -2.298 9.684 25.742 1.00 27.28 237 ILE A C 1
ATOM 865 O O . ILE A 1 111 ? -3.196 10.507 25.543 1.00 27.61 237 ILE A O 1
ATOM 870 N N . GLY A 1 112 ? -2.487 8.578 26.467 1.00 29.25 238 GLY A N 1
ATOM 871 C CA . GLY A 1 112 ? -3.756 8.269 27.130 1.00 31.13 238 GLY A CA 1
ATOM 872 C C . GLY A 1 112 ? -4.610 7.315 26.301 1.00 31.04 238 GLY A C 1
ATOM 873 O O . GLY A 1 112 ? -5.613 6.784 26.772 1.00 32.82 238 GLY A O 1
ATOM 874 N N . GLU A 1 113 ? -4.192 7.106 25.061 1.00 28.53 239 GLU A N 1
ATOM 875 C CA . GLU A 1 113 ? -4.852 6.196 24.140 1.00 29.19 239 GLU A CA 1
ATOM 876 C C . GLU A 1 113 ? -3.804 5.237 23.557 1.00 28.70 239 GLU A C 1
ATOM 877 O O . GLU A 1 113 ? -2.857 4.872 24.248 1.00 30.31 239 GLU A O 1
ATOM 883 N N . GLY A 1 114 ? -3.948 4.816 22.314 1.00 28.23 240 GLY A N 1
ATOM 884 C CA . GLY A 1 114 ? -3.015 3.805 21.822 1.00 27.73 240 GLY A CA 1
ATOM 885 C C . GLY A 1 114 ? -2.002 4.404 20.867 1.00 25.83 240 GLY A C 1
ATOM 886 O O . GLY A 1 114 ? -1.407 5.457 21.145 1.00 24.54 240 GLY A O 1
ATOM 887 N N . GLU A 1 115 ? -1.818 3.727 19.736 1.00 25.17 241 GLU A N 1
ATOM 888 C CA . GLU A 1 115 ? -0.916 4.191 18.696 1.00 22.96 241 GLU A CA 1
ATOM 889 C C . GLU A 1 115 ? -1.660 4.133 17.381 1.00 22.53 241 GLU A C 1
ATOM 890 O O . GLU A 1 115 ? -2.570 3.305 17.238 1.00 23.72 241 GLU A O 1
ATOM 896 N N . LEU A 1 116 ? -1.295 5.025 16.453 1.00 20.76 242 LEU A N 1
ATOM 897 C CA . LEU A 1 116 ? -1.769 5.014 15.052 1.00 21.84 242 LEU A CA 1
ATOM 898 C C . LEU A 1 116 ? -0.589 4.734 14.150 1.00 21.46 242 LEU A C 1
ATOM 899 O O . LEU A 1 116 ? 0.462 5.365 14.282 1.00 21.44 242 LEU A O 1
ATOM 904 N N . LEU A 1 117 ? -0.764 3.788 13.239 1.00 22.26 243 LEU A N 1
ATOM 905 C CA . LEU A 1 117 ? 0.252 3.481 12.238 1.00 23.22 243 LEU A CA 1
ATOM 906 C C . LEU A 1 117 ? -0.224 4.046 10.895 1.00 23.43 243 LEU A C 1
ATOM 907 O O . LEU A 1 117 ? -1.314 3.690 10.439 1.00 24.16 243 LEU A O 1
ATOM 912 N N . PHE A 1 118 ? 0.563 4.941 10.284 1.00 21.86 244 PHE A N 1
ATOM 913 C CA . PHE A 1 118 ? 0.285 5.403 8.917 1.00 22.89 244 PHE A CA 1
ATOM 914 C C . PHE A 1 118 ? 1.388 4.987 7.949 1.00 24.68 244 PHE A C 1
ATOM 915 O O . PHE A 1 118 ? 2.550 4.815 8.340 1.00 24.66 244 PHE A O 1
ATOM 923 N N . SER A 1 119 ? 1.013 4.897 6.681 1.00 26.50 245 SER A N 1
ATOM 924 C CA . SER A 1 119 ? 1.942 4.619 5.575 1.00 29.30 245 SER A CA 1
ATOM 925 C C . SER A 1 119 ? 1.268 5.009 4.256 1.00 31.12 245 SER A C 1
ATOM 926 O O . SER A 1 119 ? 1.866 4.968 3.175 1.00 33.30 245 SER A O 1
ATOM 930 N N . LEU B 2 13 ? 15.306 44.167 18.782 1.00 45.33 157 LEU B N 1
ATOM 931 C CA . LEU B 2 13 ? 15.253 43.172 17.665 1.00 43.66 157 LEU B CA 1
ATOM 932 C C . LEU B 2 13 ? 15.857 41.803 18.009 1.00 40.13 157 LEU B C 1
ATOM 933 O O . LEU B 2 13 ? 15.524 40.791 17.387 1.00 39.12 157 LEU B O 1
ATOM 938 N N . VAL B 2 14 ? 16.726 41.783 19.007 1.00 39.24 158 VAL B N 1
ATOM 939 C CA . VAL B 2 14 ? 17.348 40.546 19.512 1.00 36.24 158 VAL B CA 1
ATOM 940 C C . VAL B 2 14 ? 16.315 39.509 19.998 1.00 34.99 158 VAL B C 1
ATOM 941 O O . VAL B 2 14 ? 15.304 39.861 20.622 1.00 36.26 158 VAL B O 1
ATOM 945 N N . VAL B 2 15 ? 16.568 38.240 19.695 1.00 32.03 159 VAL B N 1
ATOM 946 C CA . VAL B 2 15 ? 15.735 37.148 20.182 1.00 31.05 159 VAL B CA 1
ATOM 947 C C . VAL B 2 15 ? 16.434 36.487 21.382 1.00 30.06 159 VAL B C 1
ATOM 948 O O . VAL B 2 15 ? 17.458 35.821 21.229 1.00 29.21 159 VAL B O 1
ATOM 952 N N . SER B 2 16 ? 15.894 36.719 22.574 1.00 30.48 160 SER B N 1
ATOM 953 C CA . SER B 2 16 ? 16.485 36.185 23.794 1.00 29.96 160 SER B CA 1
ATOM 954 C C . SER B 2 16 ? 15.859 34.838 24.063 1.00 29.00 160 SER B C 1
ATOM 955 O O . SER B 2 16 ? 14.639 34.687 23.950 1.00 29.51 160 SER B O 1
ATOM 958 N N . LEU B 2 17 ? 16.688 33.853 24.395 1.00 27.42 161 LEU B N 1
ATOM 959 C CA . LEU B 2 17 ? 16.163 32.533 24.745 1.00 26.70 161 LEU B CA 1
ATOM 960 C C . LEU B 2 17 ? 16.774 32.056 26.038 1.00 26.94 161 LEU B C 1
ATOM 961 O O . LEU B 2 17 ? 17.971 32.253 26.279 1.00 26.70 161 LEU B O 1
ATOM 966 N N . ARG B 2 18 ? 15.947 31.446 26.888 1.00 26.57 162 ARG B N 1
ATOM 967 C CA . ARG B 2 18 ? 16.433 30.905 28.136 1.00 26.36 162 ARG B CA 1
ATOM 968 C C . ARG B 2 18 ? 15.659 29.631 28.484 1.00 25.95 162 ARG B C 1
ATOM 969 O O . ARG B 2 18 ? 14.537 29.427 28.019 1.00 24.20 162 ARG B O 1
ATOM 977 N N . VAL B 2 19 ? 16.289 28.774 29.284 1.00 25.36 163 VAL B N 1
ATOM 978 C CA . VAL B 2 19 ? 15.652 27.549 29.739 1.00 25.61 163 VAL B CA 1
ATOM 979 C C . VAL B 2 19 ? 14.452 27.931 30.615 1.00 27.27 163 VAL B C 1
ATOM 980 O O . VAL B 2 19 ? 14.547 28.803 31.498 1.00 28.42 163 VAL B O 1
ATOM 984 N N . GLY B 2 20 ? 13.322 27.293 30.338 1.00 27.60 164 GLY B N 1
ATOM 985 C CA . GLY B 2 20 ? 12.080 27.530 31.070 1.00 29.72 164 GLY B CA 1
ATOM 986 C C . GLY B 2 20 ? 11.227 28.630 30.471 1.00 30.24 164 GLY B C 1
ATOM 987 O O . GLY B 2 20 ? 10.109 28.865 30.932 1.00 31.89 164 GLY B O 1
ATOM 988 N N . MET B 2 21 ? 11.754 29.308 29.450 1.00 28.71 165 MET B N 1
ATOM 989 C CA . MET B 2 21 ? 11.017 30.355 28.752 1.00 29.87 165 MET B CA 1
ATOM 990 C C . MET B 2 21 ? 9.778 29.755 28.113 1.00 30.79 165 MET B C 1
ATOM 991 O O . MET B 2 21 ? 9.855 28.704 27.475 1.00 29.03 165 MET B O 1
ATOM 996 N N . GLU B 2 22 ? 8.641 30.416 28.320 1.00 34.09 166 GLU B N 1
ATOM 997 C CA . GLU B 2 22 ? 7.393 30.014 27.691 1.00 36.30 166 GLU B CA 1
ATOM 998 C C . GLU B 2 22 ? 7.290 30.700 26.334 1.00 35.34 166 GLU B C 1
ATOM 999 O O . GLU B 2 22 ? 7.078 31.907 26.250 1.00 36.68 166 GLU B O 1
ATOM 1005 N N . ILE B 2 23 ? 7.425 29.911 25.273 1.00 33.46 167 ILE B N 1
ATOM 1006 C CA . ILE B 2 23 ? 7.316 30.411 23.910 1.00 33.16 167 ILE B CA 1
ATOM 1007 C C . ILE B 2 23 ? 6.974 29.208 23.036 1.00 32.40 167 ILE B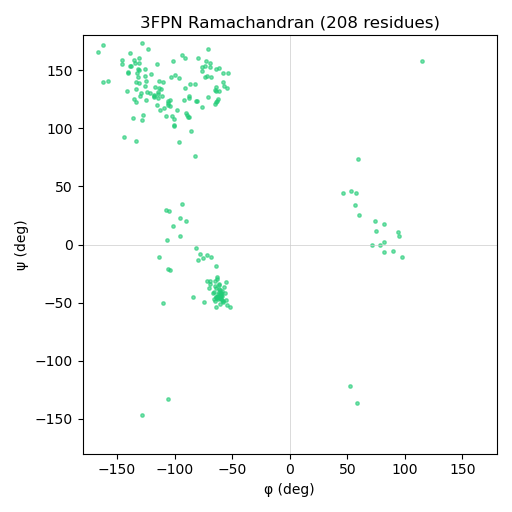 C 1
ATOM 1008 O O . ILE B 2 23 ? 7.475 28.118 23.285 1.00 31.22 167 ILE B O 1
ATOM 1013 N N . GLU B 2 24 ? 6.095 29.391 22.050 1.00 33.54 168 GLU B N 1
ATOM 1014 C CA . GLU B 2 24 ? 5.769 28.305 21.133 1.00 33.43 168 GLU B CA 1
ATOM 1015 C C . GLU B 2 24 ? 6.923 28.159 20.161 1.00 30.40 168 GLU B C 1
ATOM 1016 O O . GLU B 2 24 ? 7.571 29.145 19.820 1.00 30.36 168 GLU B O 1
ATOM 1022 N N . ARG B 2 25 ? 7.165 26.945 19.680 1.00 29.74 169 ARG B N 1
ATOM 1023 C CA . ARG B 2 25 ? 8.206 26.744 18.683 1.00 28.15 169 ARG B CA 1
ATOM 1024 C C . ARG B 2 25 ? 8.032 27.651 17.451 1.00 28.36 169 ARG B C 1
ATOM 1025 O O . ARG B 2 25 ? 8.974 28.337 17.050 1.00 27.18 169 ARG B O 1
ATOM 1033 N N . ASN B 2 26 ? 6.843 27.643 16.851 1.00 30.30 170 ASN B N 1
ATOM 1034 C CA . ASN B 2 26 ? 6.603 28.478 15.673 1.00 32.24 170 ASN B CA 1
ATOM 1035 C C . ASN B 2 26 ? 6.724 29.984 15.942 1.00 33.08 170 ASN B C 1
ATOM 1036 O O . ASN B 2 26 ? 7.050 30.752 15.029 1.00 33.60 170 ASN B O 1
ATOM 1041 N N . ALA B 2 27 ? 6.457 30.403 17.185 1.00 33.65 171 ALA B N 1
ATOM 1042 C CA . ALA B 2 27 ? 6.701 31.796 17.593 1.00 34.16 171 ALA B CA 1
ATOM 1043 C C . ALA B 2 27 ? 8.188 32.125 17.494 1.00 32.38 171 ALA B C 1
ATOM 1044 O O . ALA B 2 27 ? 8.563 33.176 16.987 1.00 32.93 171 ALA B O 1
ATOM 1046 N N . LEU B 2 28 ? 9.039 31.216 17.963 1.00 29.87 172 LEU B N 1
ATOM 1047 C CA . LEU B 2 28 ? 10.468 31.406 17.773 1.00 28.57 172 LEU B CA 1
ATOM 1048 C C . LEU B 2 28 ? 10.824 31.478 16.279 1.00 28.97 172 LEU B C 1
ATOM 1049 O O . LEU B 2 28 ? 11.613 32.332 15.862 1.00 28.12 172 LEU B O 1
ATOM 1054 N N . LEU B 2 29 ? 10.231 30.585 15.485 1.00 29.86 173 LEU B N 1
ATOM 1055 C CA . LEU B 2 29 ? 10.479 30.546 14.040 1.00 31.09 173 LEU B CA 1
ATOM 1056 C C . LEU B 2 29 ? 10.146 31.873 13.362 1.00 33.10 173 LEU B C 1
ATOM 1057 O O . LEU B 2 29 ? 10.949 32.393 12.574 1.00 33.21 173 LEU B O 1
ATOM 1062 N N . ARG B 2 30 ? 8.965 32.412 13.667 1.00 34.82 174 ARG B N 1
ATOM 1063 C CA . ARG B 2 30 ? 8.538 33.702 13.114 1.00 37.47 174 ARG B CA 1
ATOM 1064 C C . ARG B 2 30 ? 9.517 34.818 13.481 1.00 36.42 174 ARG B C 1
ATOM 1065 O O . ARG B 2 30 ? 9.895 35.636 12.638 1.00 38.83 174 ARG B O 1
ATOM 1073 N N . ARG B 2 31 ? 9.935 34.840 14.740 1.00 35.12 175 ARG B N 1
ATOM 1074 C CA . ARG B 2 31 ? 10.851 35.868 15.220 1.00 34.30 175 ARG B CA 1
ATOM 1075 C C . ARG B 2 31 ? 12.214 35.788 14.516 1.00 33.20 175 ARG B C 1
ATOM 1076 O O . ARG B 2 31 ? 12.803 36.81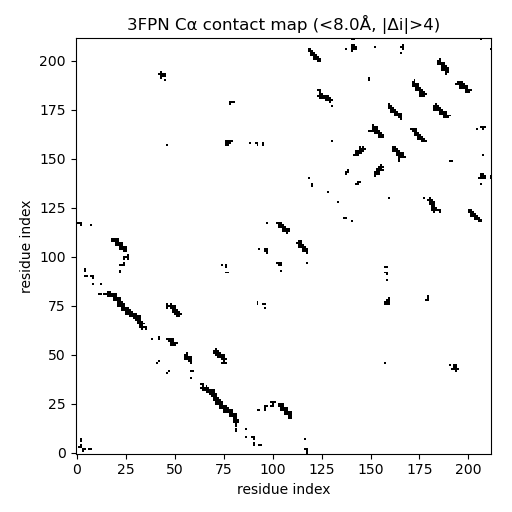8 14.201 1.00 33.63 175 ARG B O 1
ATOM 1084 N N . LEU B 2 32 ? 12.688 34.570 14.248 1.00 30.76 176 LEU B N 1
ATOM 1085 C CA . LEU B 2 32 ? 13.932 34.364 13.487 1.00 30.45 176 LEU B CA 1
ATOM 1086 C C . LEU B 2 32 ? 13.821 34.865 12.046 1.00 32.22 176 LEU B C 1
ATOM 1087 O O . LEU B 2 32 ? 14.719 35.544 11.535 1.00 32.63 176 LEU B O 1
ATOM 1092 N N . VAL B 2 33 ? 12.710 34.536 11.394 1.00 33.56 177 VAL B N 1
ATOM 1093 C CA . VAL B 2 33 ? 12.443 35.050 10.047 1.00 36.34 177 VAL B CA 1
ATOM 1094 C C . VAL B 2 33 ? 12.398 36.582 10.066 1.00 38.65 177 VAL B C 1
ATOM 1095 O O . VAL B 2 33 ? 12.953 37.231 9.174 1.00 40.33 177 VAL B O 1
ATOM 1099 N N . ASP B 2 34 ? 11.767 37.146 11.102 1.00 38.98 178 ASP B N 1
ATOM 1100 C CA . ASP B 2 34 ? 11.669 38.603 11.285 1.00 41.28 178 ASP B CA 1
ATOM 1101 C C . ASP B 2 34 ? 13.041 39.288 11.280 1.00 40.91 178 ASP B C 1
ATOM 1102 O O . ASP B 2 34 ? 13.164 40.430 10.835 1.00 43.41 178 ASP B O 1
ATOM 1107 N N . ILE B 2 35 ? 14.059 38.589 11.777 1.00 37.92 179 ILE B N 1
ATOM 1108 C CA . ILE B 2 35 ? 15.433 39.127 11.831 1.00 37.87 179 ILE B CA 1
ATOM 1109 C C . ILE B 2 35 ? 16.378 38.535 10.777 1.00 37.58 179 ILE B C 1
ATOM 1110 O O . ILE B 2 35 ? 17.591 38.469 10.982 1.00 36.34 179 ILE B O 1
ATOM 1115 N N . GLN B 2 36 ? 15.783 38.129 9.654 1.00 38.21 180 GLN B N 1
ATOM 1116 C CA . GLN B 2 36 ? 16.474 37.777 8.397 1.00 40.12 180 GLN B CA 1
ATOM 1117 C C . GLN B 2 36 ? 17.211 36.441 8.387 1.00 38.20 180 GLN B C 1
ATOM 1118 O O . GLN B 2 36 ? 18.093 36.214 7.555 1.00 39.16 180 GLN B O 1
ATOM 1124 N N . TYR B 2 37 ? 16.836 35.559 9.315 1.00 35.33 181 TYR B N 1
ATOM 1125 C CA . TYR B 2 37 ? 17.224 34.162 9.239 1.00 34.59 181 TYR B CA 1
ATOM 1126 C C . TYR B 2 37 ? 16.249 33.479 8.294 1.00 36.13 181 TYR B C 1
ATOM 1127 O O . TYR B 2 37 ? 15.052 33.757 8.322 1.00 36.71 181 TYR B O 1
ATOM 1136 N N . ASP B 2 38 ? 16.779 32.615 7.439 1.00 37.48 182 ASP B N 1
ATOM 1137 C CA . ASP B 2 38 ? 15.942 31.813 6.560 1.00 39.47 182 ASP B CA 1
ATOM 1138 C C . ASP B 2 38 ? 15.838 30.392 7.077 1.00 37.50 182 ASP B C 1
ATOM 1139 O O . ASP B 2 38 ? 16.796 29.837 7.619 1.00 35.92 182 ASP B O 1
ATOM 1144 N N . ARG B 2 39 ? 14.672 29.784 6.906 1.00 37.78 183 ARG B N 1
ATOM 1145 C CA . ARG B 2 39 ? 14.585 28.369 7.152 1.00 37.15 183 ARG B CA 1
ATOM 1146 C C . ARG B 2 39 ? 15.324 27.622 6.043 1.00 39.47 183 ARG B C 1
ATOM 1147 O O . ARG B 2 39 ? 15.060 27.829 4.853 1.00 41.83 183 ARG B O 1
ATOM 1155 N N . ASN B 2 40 ? 16.249 26.754 6.438 1.00 39.32 184 ASN B N 1
ATOM 1156 C CA . ASN B 2 40 ? 16.932 25.891 5.489 1.00 42.83 184 ASN B CA 1
ATOM 1157 C C . ASN B 2 40 ? 17.213 24.511 6.072 1.00 42.49 184 ASN B C 1
ATOM 1158 O O . ASN B 2 40 ? 18.221 24.281 6.729 1.00 40.59 184 ASN B O 1
ATOM 1163 N N . ASP B 2 41 ? 16.285 23.591 5.831 1.00 44.73 185 ASP B N 1
ATOM 1164 C CA . ASP B 2 41 ? 16.424 22.225 6.315 1.00 45.31 185 ASP B CA 1
ATOM 1165 C C . ASP B 2 41 ? 17.452 21.458 5.471 1.00 48.51 185 ASP B C 1
ATOM 1166 O O . ASP B 2 41 ? 17.889 20.373 5.857 1.00 48.86 185 ASP B O 1
ATOM 1171 N N . ILE B 2 42 ? 17.853 22.036 4.335 1.00 51.62 186 ILE B N 1
ATOM 1172 C CA . ILE B 2 42 ? 18.803 21.378 3.433 1.00 55.03 186 ILE B CA 1
ATOM 1173 C C . ILE B 2 42 ? 20.255 21.959 3.412 1.00 55.87 186 ILE B C 1
ATOM 1174 O O . ILE B 2 42 ? 21.102 21.467 2.668 1.00 58.57 186 ILE B O 1
ATOM 1179 N N . ASP B 2 43 ? 20.548 22.953 4.266 1.00 54.52 187 ASP B N 1
ATOM 1180 C CA . ASP B 2 43 ? 21.889 23.595 4.328 1.00 55.04 187 ASP B CA 1
ATOM 1181 C C . ASP B 2 43 ? 22.383 23.886 5.764 1.00 51.89 187 ASP B C 1
ATOM 1182 O O . ASP B 2 43 ? 21.582 24.073 6.680 1.00 49.49 187 ASP B O 1
ATOM 1187 N N . PHE B 2 44 ? 23.704 23.938 5.957 1.00 52.37 188 PHE B N 1
ATOM 1188 C CA . PHE B 2 44 ? 24.284 24.263 7.277 1.00 49.50 188 PHE B CA 1
ATOM 1189 C C . PHE B 2 44 ? 24.776 25.706 7.365 1.00 49.08 188 PHE B C 1
ATOM 1190 O O . PHE B 2 44 ? 25.544 26.049 8.272 1.00 48.56 188 PHE B O 1
ATOM 1198 N N . ARG B 2 45 ? 24.353 26.551 6.433 1.00 49.21 189 ARG B N 1
ATOM 1199 C CA . ARG B 2 45 ? 24.978 27.864 6.286 1.00 48.61 189 ARG B CA 1
ATOM 1200 C C . ARG B 2 45 ? 24.567 28.884 7.350 1.00 45.29 189 ARG B C 1
ATOM 1201 O O . ARG B 2 45 ? 23.474 28.821 7.918 1.00 42.48 189 ARG B O 1
ATOM 1209 N N . ARG B 2 46 ? 25.470 29.823 7.604 1.00 44.99 190 ARG B N 1
ATOM 1210 C CA . ARG B 2 46 ? 25.263 30.816 8.646 1.00 42.31 190 ARG B CA 1
ATOM 1211 C C . ARG B 2 46 ? 24.133 31.775 8.278 1.00 41.20 190 ARG B C 1
ATOM 1212 O O . ARG B 2 46 ? 23.958 32.132 7.106 1.00 42.99 190 ARG B O 1
ATOM 1220 N N . GLY B 2 47 ? 23.370 32.183 9.282 1.00 37.53 191 GLY B N 1
ATOM 1221 C CA . GLY B 2 47 ? 22.223 33.055 9.072 1.00 36.84 191 GLY B CA 1
ATOM 1222 C C . GLY B 2 47 ? 20.974 32.310 8.632 1.00 35.55 191 GLY B C 1
ATOM 1223 O O . GLY B 2 47 ? 20.034 32.911 8.106 1.00 36.52 191 GLY B O 1
ATOM 1224 N N . THR B 2 48 ? 20.961 30.995 8.835 1.00 33.28 192 THR B N 1
ATOM 1225 C CA . THR B 2 48 ? 19.748 30.203 8.637 1.00 31.35 192 THR B CA 1
ATOM 1226 C C . THR B 2 48 ? 19.455 29.356 9.871 1.00 28.08 192 THR B C 1
ATOM 1227 O O . THR B 2 48 ? 20.272 29.285 10.804 1.00 26.35 192 THR B O 1
ATOM 1231 N N . PHE B 2 49 ? 18.296 28.698 9.864 1.00 26.69 193 PHE B N 1
ATOM 1232 C CA . PHE B 2 49 ? 17.963 27.710 10.891 1.00 25.05 193 PHE B CA 1
ATOM 1233 C C . PHE B 2 49 ? 17.351 26.466 10.243 1.00 25.58 193 PHE B C 1
ATOM 1234 O O . PHE B 2 49 ? 16.855 26.525 9.099 1.00 26.66 193 PHE B O 1
ATOM 1242 N N . ARG B 2 50 ? 17.405 25.353 10.973 1.00 24.16 194 ARG B N 1
ATOM 1243 C CA . ARG B 2 50 ? 16.813 24.087 10.515 1.00 26.03 194 ARG B CA 1
ATOM 1244 C C . ARG B 2 50 ? 15.854 23.604 11.600 1.00 24.57 194 ARG B C 1
ATOM 1245 O O . ARG B 2 50 ? 16.028 23.926 12.779 1.00 23.05 194 ARG B O 1
ATOM 1253 N N . VAL B 2 51 ? 14.824 22.876 11.193 1.00 24.96 195 VAL B N 1
ATOM 1254 C CA . VAL B 2 51 ? 13.811 22.392 12.128 1.00 25.25 195 VAL B CA 1
ATOM 1255 C C . VAL B 2 51 ? 13.701 20.880 12.019 1.00 25.73 195 VAL B C 1
ATOM 1256 O O . VAL B 2 51 ? 13.616 20.346 10.904 1.00 26.73 195 VAL B O 1
ATOM 1260 N N . ARG B 2 52 ? 13.727 20.215 13.176 1.00 25.32 196 ARG B N 1
ATOM 1261 C CA . ARG B 2 52 ? 13.603 18.759 13.298 1.00 28.18 196 ARG B CA 1
ATOM 1262 C C . ARG B 2 52 ? 12.595 18.524 14.420 1.00 27.62 196 ARG B C 1
ATOM 1263 O O . ARG B 2 52 ? 12.995 18.441 15.573 1.00 27.30 196 ARG B O 1
ATOM 1271 N N . GLY B 2 53 ? 11.303 18.456 14.114 1.00 27.90 197 GLY B N 1
ATOM 1272 C CA . GLY B 2 53 ? 10.281 18.300 15.179 1.00 27.68 197 GLY B CA 1
ATOM 1273 C C . GLY B 2 53 ? 10.405 19.341 16.295 1.00 26.39 197 GLY B C 1
ATOM 1274 O O . GLY B 2 53 ? 10.381 20.554 16.029 1.00 25.75 197 GLY B O 1
ATOM 1275 N N . ASP B 2 54 ? 10.586 18.903 17.547 1.00 25.70 198 ASP B N 1
ATOM 1276 C CA . ASP B 2 54 ? 10.664 19.901 18.641 1.00 24.71 198 ASP B CA 1
ATOM 1277 C C . ASP B 2 54 ? 12.094 20.395 18.909 1.00 23.15 198 ASP B C 1
ATOM 1278 O O . ASP B 2 54 ? 12.382 20.907 19.983 1.00 23.56 198 ASP B O 1
ATOM 1283 N N . VAL B 2 55 ? 12.977 20.229 17.923 1.00 22.75 199 VAL B N 1
ATOM 1284 C CA . VAL B 2 55 ? 14.348 20.762 17.983 1.00 21.86 199 VAL B CA 1
ATOM 1285 C C . VAL B 2 55 ? 14.563 21.778 16.861 1.00 21.42 199 VAL B C 1
ATOM 1286 O O . VAL B 2 55 ? 14.301 21.491 15.687 1.00 21.54 199 VAL B O 1
ATOM 1290 N N . VAL B 2 56 ? 15.025 22.969 17.235 1.00 20.51 200 VAL B N 1
ATOM 1291 C CA . VAL B 2 56 ? 15.368 24.024 16.277 1.00 21.00 200 VAL B CA 1
ATOM 1292 C C . VAL B 2 56 ? 16.858 24.307 16.429 1.00 19.53 200 VAL B C 1
ATOM 1293 O O . VAL B 2 56 ? 17.346 24.501 17.543 1.00 19.47 200 VAL B O 1
ATOM 1297 N N . GLU B 2 57 ? 17.580 24.284 15.315 1.00 20.90 201 GLU B N 1
ATOM 1298 C CA . GLU B 2 57 ? 19.013 24.599 15.327 1.00 20.23 201 GLU B CA 1
ATOM 1299 C C . GLU B 2 57 ? 19.240 25.859 14.548 1.00 21.72 201 GLU B C 1
ATOM 1300 O O . GLU B 2 57 ? 18.778 25.974 13.404 1.00 21.27 201 GLU B O 1
ATOM 1306 N N . ILE B 2 58 ? 19.965 26.790 15.168 1.00 21.56 202 ILE B N 1
ATOM 1307 C CA . ILE B 2 58 ? 20.214 28.111 14.604 1.00 23.39 202 ILE B CA 1
ATOM 1308 C C . ILE B 2 58 ? 21.699 28.233 14.324 1.00 24.48 202 ILE B C 1
ATOM 1309 O O . ILE B 2 58 ? 22.528 27.991 15.214 1.00 23.53 202 ILE B O 1
ATOM 1314 N N . PHE B 2 59 ? 22.036 28.573 13.082 1.00 26.53 203 PHE B N 1
ATOM 1315 C CA . PHE B 2 59 ? 23.420 28.752 12.695 1.00 30.30 203 PHE B CA 1
ATOM 1316 C C . PHE B 2 59 ? 23.639 30.259 12.692 1.00 31.64 203 PHE B C 1
ATOM 1317 O O . PHE B 2 59 ? 23.160 30.952 11.796 1.00 32.40 203 PHE B O 1
ATOM 1325 N N . PRO B 2 60 ? 24.306 30.782 13.735 1.00 32.64 204 PRO B N 1
ATOM 1326 C CA . PRO B 2 60 ? 24.388 32.243 13.879 1.00 34.46 204 PRO B CA 1
ATOM 1327 C C . PRO B 2 60 ? 25.156 32.892 12.739 1.00 38.37 204 PRO B C 1
ATOM 1328 O O . PRO B 2 60 ? 26.052 32.262 12.147 1.00 39.05 204 PRO B O 1
ATOM 1332 N N . ALA B 2 61 ? 24.796 34.140 12.441 1.00 41.07 205 ALA B N 1
ATOM 1333 C CA . ALA B 2 61 ? 25.436 34.907 11.375 1.00 45.71 205 ALA B CA 1
ATOM 1334 C C . ALA B 2 61 ? 26.922 35.097 11.658 1.00 47.96 205 ALA B C 1
ATOM 1335 O O . ALA B 2 61 ? 27.746 35.108 10.735 1.00 50.51 205 ALA B O 1
ATOM 1337 N N . SER B 2 62 ? 27.252 35.221 12.944 1.00 47.52 206 SER B N 1
ATOM 1338 C CA . SER B 2 62 ? 28.618 35.465 13.380 1.00 49.80 206 SER B CA 1
ATOM 1339 C C . SER B 2 62 ? 29.536 34.305 13.018 1.00 50.82 206 SER B C 1
ATOM 1340 O O . SER B 2 62 ? 29.171 33.148 13.193 1.00 48.92 206 SER B O 1
ATOM 1343 N N . ARG B 2 63 ? 30.721 34.625 12.500 1.00 54.77 207 ARG B N 1
ATOM 1344 C CA . ARG B 2 63 ? 31.787 33.629 12.343 1.00 56.46 207 ARG B CA 1
ATOM 1345 C C . ARG B 2 63 ? 32.278 33.254 13.745 1.00 55.21 207 ARG B C 1
ATOM 1346 O O . ARG B 2 63 ? 32.082 34.034 14.688 1.00 54.69 207 ARG B O 1
ATOM 1354 N N . ASP B 2 64 ? 32.866 32.062 13.890 1.00 55.04 208 ASP B N 1
ATOM 1355 C CA . ASP B 2 64 ? 33.431 31.582 15.174 1.00 53.70 208 ASP B CA 1
ATOM 1356 C C . ASP B 2 64 ? 32.401 31.220 16.241 1.00 49.82 208 ASP B C 1
ATOM 1357 O O . ASP B 2 64 ? 32.775 30.829 17.352 1.00 49.20 208 ASP B O 1
ATOM 1362 N N . GLU B 2 65 ? 31.118 31.372 15.926 1.00 47.11 209 GLU B N 1
ATOM 1363 C CA . GLU B 2 65 ? 30.076 30.967 16.845 1.00 43.82 209 GLU B CA 1
ATOM 1364 C C . GLU B 2 65 ? 29.694 29.533 16.561 1.00 41.68 209 GLU B C 1
ATOM 1365 O O . GLU B 2 65 ? 30.006 28.999 15.485 1.00 43.94 209 GLU B O 1
ATOM 1371 N N . HIS B 2 66 ? 29.069 28.882 17.531 1.00 37.05 210 HIS B N 1
ATOM 1372 C CA . HIS B 2 66 ? 28.646 27.517 17.301 1.00 34.18 210 HIS B CA 1
ATOM 1373 C C . HIS B 2 66 ? 27.163 27.537 17.007 1.00 31.35 210 HIS B C 1
ATOM 1374 O O . HIS B 2 66 ? 26.467 28.482 17.385 1.00 29.76 210 HIS B O 1
ATOM 1381 N N . CYS B 2 67 ? 26.703 26.487 16.331 1.00 29.99 211 CYS B N 1
ATOM 1382 C CA . CYS B 2 67 ? 25.294 26.223 16.163 1.00 27.27 211 CYS B CA 1
ATOM 1383 C C . CYS B 2 67 ? 24.639 26.126 17.549 1.00 24.81 211 CYS B C 1
ATOM 1384 O O . CYS B 2 67 ? 25.200 25.508 18.484 1.00 23.42 211 CYS B O 1
ATOM 1387 N N . ILE B 2 68 ? 23.471 26.754 17.680 1.00 22.76 212 ILE B N 1
ATOM 1388 C CA . ILE B 2 68 ? 22.690 26.699 18.919 1.00 21.18 212 ILE B CA 1
ATOM 1389 C C . ILE B 2 68 ? 21.527 25.742 18.693 1.00 20.44 212 ILE B C 1
ATOM 1390 O O . ILE B 2 68 ? 20.746 25.953 17.769 1.00 20.95 212 ILE B O 1
ATOM 1395 N N . ARG B 2 69 ? 21.411 24.725 19.552 1.00 19.00 213 ARG B N 1
ATOM 1396 C CA . ARG B 2 69 ? 20.316 23.757 19.514 1.00 19.38 213 ARG B CA 1
ATOM 1397 C C . ARG B 2 69 ? 19.323 24.050 20.631 1.00 19.51 213 ARG B C 1
ATOM 1398 O O . ARG B 2 69 ? 19.689 24.042 21.825 1.00 20.08 213 ARG B O 1
ATOM 1406 N N . VAL B 2 70 ? 18.087 24.338 20.239 1.00 18.86 214 VAL B N 1
ATOM 1407 C CA . VAL B 2 70 ? 17.013 24.680 21.169 1.00 18.10 214 VAL B CA 1
ATOM 1408 C C . VAL B 2 70 ? 16.002 23.539 21.215 1.00 19.63 214 VAL B C 1
ATOM 1409 O O . VAL B 2 70 ? 15.335 23.212 20.201 1.00 19.10 214 VAL B O 1
ATOM 1413 N N . GLU B 2 71 ? 15.865 22.942 22.402 1.00 19.52 215 GLU B N 1
ATOM 1414 C CA . GLU B 2 71 ? 14.988 21.812 22.593 1.00 21.35 215 GLU B CA 1
ATOM 1415 C C . GLU B 2 71 ? 13.740 22.234 23.337 1.00 22.09 215 GLU B C 1
ATOM 1416 O O . GLU B 2 71 ? 13.834 22.772 24.441 1.00 22.58 215 GLU B O 1
ATOM 1422 N N . PHE B 2 72 ? 12.598 21.978 22.716 1.00 21.83 216 PHE B N 1
ATOM 1423 C CA . PHE B 2 72 ? 11.273 22.302 23.278 1.00 23.32 216 PHE B CA 1
ATOM 1424 C C . PHE B 2 72 ? 10.598 21.090 23.917 1.00 25.86 216 PHE B C 1
ATOM 1425 O O . PHE B 2 72 ? 10.739 19.970 23.431 1.00 26.81 216 PHE B O 1
ATOM 1433 N N . PHE B 2 73 ? 9.834 21.328 24.987 1.00 27.17 217 PHE B N 1
ATOM 1434 C CA . PHE B 2 73 ? 8.869 20.374 25.515 1.00 30.58 217 PHE B CA 1
ATOM 1435 C C . PHE B 2 73 ? 7.558 21.162 25.638 1.00 31.47 217 PHE B C 1
ATOM 1436 O O . PHE B 2 73 ? 7.442 22.036 26.497 1.00 31.11 217 PHE B O 1
ATOM 1444 N N . GLY B 2 74 ? 6.595 20.887 24.762 1.00 33.11 218 GLY B N 1
ATOM 1445 C CA . GLY B 2 74 ? 5.401 21.734 24.664 1.00 35.05 218 GLY B CA 1
ATOM 1446 C C . GLY B 2 74 ? 5.831 23.164 24.338 1.00 34.13 218 GLY B C 1
ATOM 1447 O O . GLY B 2 74 ? 6.727 23.369 23.518 1.00 32.39 218 GLY B O 1
ATOM 1448 N N . ASP B 2 75 ? 5.225 24.142 25.013 1.00 36.37 219 ASP B N 1
ATOM 1449 C CA . ASP B 2 75 ? 5.526 25.557 24.756 1.00 35.67 219 ASP B CA 1
ATOM 1450 C C . ASP B 2 75 ? 6.606 26.093 25.697 1.00 34.51 219 ASP B C 1
ATOM 1451 O O . ASP B 2 75 ? 6.579 27.266 26.082 1.00 34.64 219 ASP B O 1
ATOM 1456 N N . GLU B 2 76 ? 7.559 25.230 26.033 1.00 32.58 220 GLU B N 1
ATOM 1457 C CA . GLU B 2 76 ? 8.644 25.588 26.936 1.00 31.90 220 GLU B CA 1
ATOM 1458 C C . GLU B 2 76 ? 9.991 25.137 26.384 1.00 28.47 220 GLU B C 1
ATOM 1459 O O . GLU B 2 76 ? 10.116 24.041 25.850 1.00 26.77 220 GLU B O 1
ATOM 1465 N N . ILE B 2 77 ? 11.002 25.986 26.537 1.00 26.92 221 ILE B N 1
ATOM 1466 C CA . ILE B 2 77 ? 12.359 25.614 26.184 1.00 24.53 221 ILE B CA 1
ATOM 1467 C C . ILE B 2 77 ? 12.922 24.790 27.334 1.00 24.65 221 ILE B C 1
ATOM 1468 O O . ILE B 2 77 ? 12.938 25.239 28.495 1.00 26.17 221 ILE B O 1
ATOM 1473 N N . GLU B 2 78 ? 13.364 23.576 27.033 1.00 24.47 222 GLU B N 1
ATOM 1474 C CA . GLU B 2 78 ? 13.830 22.716 28.130 1.00 25.26 222 GLU B CA 1
ATOM 1475 C C . GLU B 2 78 ? 15.350 22.609 28.207 1.00 22.98 222 GLU B C 1
ATOM 1476 O O . GLU B 2 78 ? 15.901 22.301 29.260 1.00 22.66 222 GLU B O 1
ATOM 1482 N N . ARG B 2 79 ? 16.015 22.883 27.089 1.00 21.44 223 ARG B N 1
ATOM 1483 C CA . ARG B 2 79 ? 17.466 22.735 27.016 1.00 20.79 223 ARG B CA 1
ATOM 1484 C C . ARG B 2 79 ? 18.014 23.510 25.828 1.00 19.66 223 ARG B C 1
ATOM 1485 O O . ARG B 2 79 ? 17.398 23.549 24.768 1.00 18.85 223 ARG B O 1
ATOM 1493 N N . I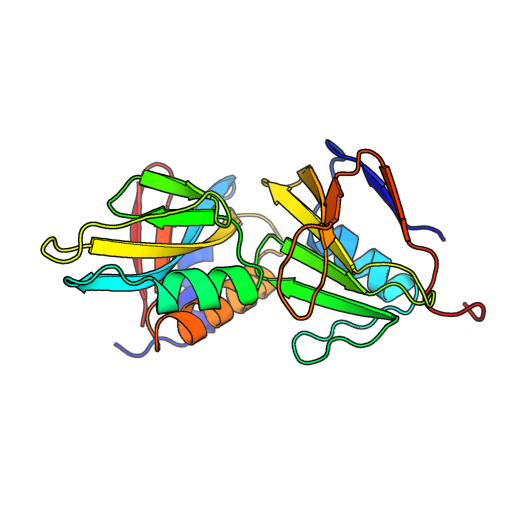LE B 2 80 ? 19.143 24.155 26.046 1.00 19.28 224 ILE B N 1
ATOM 1494 C CA . ILE B 2 80 ? 19.834 24.909 24.993 1.00 19.09 224 ILE B CA 1
ATOM 1495 C C . ILE B 2 80 ? 21.286 24.468 25.014 1.00 18.81 224 ILE B C 1
ATOM 1496 O O . ILE B 2 80 ? 21.936 24.498 26.057 1.00 18.82 224 ILE B O 1
ATOM 1501 N N . ARG B 2 81 ? 21.787 24.067 23.858 1.00 18.49 225 ARG B N 1
ATOM 1502 C CA . ARG B 2 81 ? 23.148 23.555 23.742 1.00 19.06 225 ARG B CA 1
ATOM 1503 C C . ARG B 2 81 ? 23.897 24.177 22.588 1.00 20.11 225 ARG B C 1
ATOM 1504 O O . ARG B 2 81 ? 23.294 24.516 21.561 1.00 20.04 225 ARG B O 1
ATOM 1512 N N . GLU B 2 82 ? 25.206 24.331 22.773 1.00 19.58 226 GLU B N 1
ATOM 1513 C CA . GLU B 2 82 ? 26.089 24.654 21.662 1.00 21.01 226 GLU B CA 1
ATOM 1514 C C . GLU B 2 82 ? 26.506 23.334 21.042 1.00 21.33 226 GLU B C 1
ATOM 1515 O O . GLU B 2 82 ? 26.986 22.440 21.747 1.00 20.80 226 GLU B O 1
ATOM 1521 N N . VAL B 2 83 ? 26.303 23.194 19.727 1.00 21.88 227 VAL B N 1
ATOM 1522 C CA . VAL B 2 83 ? 26.635 21.939 19.031 1.00 22.24 227 VAL B CA 1
ATOM 1523 C C . VAL B 2 83 ? 27.478 22.105 17.743 1.00 24.04 227 VAL B C 1
ATOM 1524 O O . VAL B 2 83 ? 27.520 23.192 17.152 1.00 24.12 227 VAL B O 1
ATOM 1528 N N . ASP B 2 84 ? 28.135 21.023 17.322 1.00 25.24 228 ASP B N 1
ATOM 1529 C CA . ASP B 2 84 ? 28.710 20.920 15.977 1.00 28.25 228 ASP B CA 1
ATOM 1530 C C . ASP B 2 84 ? 27.594 20.378 15.066 1.00 29.32 228 ASP B C 1
ATOM 1531 O O . ASP B 2 84 ? 27.204 19.219 15.192 1.00 29.59 228 ASP B O 1
ATOM 1536 N N . ALA B 2 85 ? 27.071 21.209 14.167 1.00 30.27 229 ALA B N 1
ATOM 1537 C CA . ALA B 2 85 ? 25.924 20.788 13.328 1.00 32.06 229 ALA B CA 1
ATOM 1538 C C . ALA B 2 85 ? 26.267 19.652 12.375 1.00 34.35 229 ALA B C 1
ATOM 1539 O O . ALA B 2 85 ? 25.422 18.820 12.039 1.00 35.86 229 ALA B O 1
ATOM 1541 N N . LEU B 2 86 ? 27.513 19.619 11.932 1.00 36.02 230 LEU B N 1
ATOM 1542 C CA . LEU B 2 86 ? 27.917 18.611 10.979 1.00 38.10 230 LEU B CA 1
ATOM 1543 C C . LEU B 2 86 ? 27.944 17.216 11.606 1.00 37.87 230 LEU B C 1
ATOM 1544 O O . LEU B 2 86 ? 27.608 16.226 10.943 1.00 39.72 230 LEU B O 1
ATOM 1549 N N . THR B 2 87 ? 28.307 17.137 12.886 1.00 35.17 231 THR B N 1
ATOM 1550 C CA . THR B 2 87 ? 28.501 15.839 13.538 1.00 35.20 231 THR B CA 1
ATOM 1551 C C . THR B 2 87 ? 27.502 15.515 14.650 1.00 32.70 231 THR B C 1
ATOM 1552 O O . THR B 2 87 ? 27.493 14.388 15.155 1.00 33.01 231 THR B O 1
ATOM 1556 N N . GLY B 2 88 ? 26.717 16.509 15.070 1.00 30.56 232 GLY B N 1
ATOM 1557 C CA . GLY B 2 88 ? 25.784 16.382 16.195 1.00 28.61 232 GLY B CA 1
ATOM 1558 C C . GLY B 2 88 ? 26.409 16.470 17.582 1.00 28.84 232 GLY B C 1
ATOM 1559 O O . GLY B 2 88 ? 25.710 16.407 18.592 1.00 27.83 232 GLY B O 1
ATOM 1560 N N . GLU B 2 89 ? 27.723 16.641 17.643 1.00 29.38 233 GLU B N 1
ATOM 1561 C CA . GLU B 2 89 ? 28.422 16.668 18.931 1.00 29.89 233 GLU B CA 1
ATOM 1562 C C . GLU B 2 89 ? 28.009 17.858 19.774 1.00 27.12 233 GLU B C 1
ATOM 1563 O O . GLU B 2 89 ? 27.965 19.001 19.286 1.00 26.20 233 GLU B O 1
ATOM 1569 N N . VAL B 2 90 ? 27.712 17.594 21.041 1.00 26.43 234 VAL B N 1
ATOM 1570 C CA . VAL B 2 90 ? 27.446 18.675 22.021 1.00 24.36 234 VAL B CA 1
ATOM 1571 C C . VAL B 2 90 ? 28.738 19.281 22.578 1.00 25.07 234 VAL B C 1
ATOM 1572 O O . VAL B 2 90 ? 29.584 18.568 23.141 1.00 25.83 234 VAL B O 1
ATOM 1576 N N . LEU B 2 91 ? 28.882 20.599 22.430 1.00 23.03 235 LEU B N 1
ATOM 1577 C CA . LEU B 2 91 ? 30.088 21.323 22.869 1.00 23.89 235 LEU B CA 1
ATOM 1578 C C . LEU B 2 91 ? 29.861 22.153 24.139 1.00 22.69 235 LEU B C 1
ATOM 1579 O O . LEU B 2 91 ? 30.812 22.481 24.840 1.00 24.04 235 LEU B O 1
ATOM 1584 N N . GLY B 2 92 ? 28.612 22.483 24.439 1.00 22.41 236 GLY B N 1
ATOM 1585 C CA . GLY B 2 92 ? 28.350 23.267 25.657 1.00 21.38 236 GLY B CA 1
ATOM 1586 C C . GLY B 2 92 ? 26.871 23.247 25.980 1.00 20.82 236 GLY B C 1
ATOM 1587 O O . GLY B 2 92 ? 26.064 22.859 25.150 1.00 19.74 236 GLY B O 1
ATOM 1588 N N . GLU B 2 93 ? 26.546 23.663 27.202 1.00 20.63 237 GLU B N 1
ATOM 1589 C CA . GLU B 2 93 ? 25.167 23.726 27.691 1.00 21.52 237 GLU B CA 1
ATOM 1590 C C . GLU B 2 93 ? 24.972 25.146 28.143 1.00 20.73 237 GLU B C 1
ATOM 1591 O O . GLU B 2 93 ? 25.878 25.732 28.740 1.00 21.87 237 GLU B O 1
ATOM 1597 N N . ARG B 2 94 ? 23.796 25.702 27.882 1.00 20.36 238 ARG B N 1
ATOM 1598 C CA . ARG B 2 94 ? 23.529 27.116 28.200 1.00 20.08 238 ARG B CA 1
ATOM 1599 C C . ARG B 2 94 ? 22.217 27.365 28.937 1.00 20.73 238 ARG B C 1
ATOM 1600 O O . ARG B 2 94 ? 21.231 26.705 28.655 1.00 20.09 238 ARG B O 1
ATOM 1608 N N . GLU B 2 95 ? 22.224 28.334 29.862 1.00 21.27 239 GLU B N 1
ATOM 1609 C CA . GLU B 2 95 ? 20.988 28.830 30.484 1.00 23.60 239 GLU B CA 1
ATOM 1610 C C . GLU B 2 95 ? 20.321 29.907 29.619 1.00 23.41 239 GLU B C 1
ATOM 1611 O O . GLU B 2 95 ? 19.114 29.882 29.435 1.00 23.67 239 GLU B O 1
ATOM 1617 N N . HIS B 2 96 ? 21.122 30.849 29.116 1.00 23.69 240 HIS B N 1
ATOM 1618 C CA . HIS B 2 96 ? 20.633 32.041 28.405 1.00 24.51 240 HIS B CA 1
ATOM 1619 C C . HIS B 2 96 ? 21.480 32.206 27.135 1.00 23.04 240 HIS B C 1
ATOM 1620 O O . HIS B 2 96 ? 22.698 32.125 27.210 1.00 22.88 240 HIS B O 1
ATOM 1627 N N . VAL B 2 97 ? 20.838 32.457 25.994 1.00 22.46 241 VAL B N 1
ATOM 1628 C CA . VAL B 2 97 ? 21.519 32.888 24.744 1.00 21.73 241 VAL B CA 1
ATOM 1629 C C . VAL B 2 97 ? 20.714 33.989 24.044 1.00 22.70 241 VAL B C 1
ATOM 1630 O O . VAL B 2 97 ? 19.550 34.235 24.372 1.00 23.48 241 VAL B O 1
ATOM 1634 N N . ALA B 2 98 ? 21.333 34.679 23.100 1.00 22.20 242 ALA B N 1
ATOM 1635 C CA . ALA B 2 98 ? 20.615 35.734 22.383 1.00 23.86 242 ALA B CA 1
ATOM 1636 C C . ALA B 2 98 ? 21.019 35.703 20.925 1.00 23.93 242 ALA B C 1
ATOM 1637 O O . ALA B 2 98 ? 22.203 35.617 20.613 1.00 23.95 242 ALA B O 1
ATOM 1639 N N . ILE B 2 99 ? 20.020 35.741 20.050 1.00 23.21 243 ILE B N 1
ATOM 1640 C CA . ILE B 2 99 ? 20.253 35.747 18.610 1.00 24.18 243 ILE B CA 1
ATOM 1641 C C . ILE B 2 99 ? 19.996 37.138 18.059 1.00 25.28 243 ILE B C 1
ATOM 1642 O O . ILE B 2 99 ? 18.874 37.642 18.158 1.00 26.46 243 ILE B O 1
ATOM 1647 N N . PHE B 2 100 ? 21.020 37.744 17.461 1.00 25.33 244 PHE B N 1
ATOM 1648 C CA . PHE B 2 100 ? 20.878 39.050 16.854 1.00 27.65 244 PHE B CA 1
ATOM 1649 C C . PHE B 2 100 ? 20.554 38.884 15.367 1.00 28.66 244 PHE B C 1
ATOM 1650 O O . PHE B 2 100 ? 20.699 37.781 14.834 1.00 27.96 244 PHE B O 1
ATOM 1658 N N . PRO B 2 101 ? 20.059 39.950 14.721 1.00 31.17 245 PRO B N 1
ATOM 1659 C CA . PRO B 2 101 ? 19.640 39.817 13.320 1.00 33.50 245 PRO B CA 1
ATOM 1660 C C . PRO B 2 101 ? 20.759 39.336 12.396 1.00 35.32 245 PRO B C 1
ATOM 1661 O O . PRO B 2 101 ? 21.935 39.676 12.617 1.00 36.34 245 PRO B O 1
ATOM 1665 N N . ALA B 2 102 ? 20.369 38.580 11.362 1.00 36.67 246 ALA B N 1
ATOM 1666 C CA . ALA B 2 102 ? 21.292 38.001 10.376 1.00 38.73 246 ALA B CA 1
ATOM 1667 C C . ALA B 2 102 ? 22.037 39.033 9.538 1.00 42.79 246 ALA B C 1
ATOM 1668 O O . ALA B 2 102 ? 23.055 38.703 8.913 1.00 45.34 246 ALA B O 1
ATOM 1670 N N . SER B 2 103 ? 21.527 40.271 9.502 1.00 44.82 247 SER B N 1
ATOM 1671 C CA . SER B 2 103 ? 22.190 41.395 8.851 1.00 48.34 247 SER B CA 1
ATOM 1672 C C . SER B 2 103 ? 22.087 42.657 9.705 1.00 48.95 247 SER B C 1
ATOM 1673 O O . SER B 2 103 ? 21.156 42.806 10.490 1.00 47.00 247 SER B O 1
ATOM 1676 N N . HIS B 2 104 ? 23.041 43.567 9.537 1.00 52.07 248 HIS B N 1
ATOM 1677 C CA . HIS B 2 104 ? 22.974 44.880 10.179 1.00 54.20 248 HIS B CA 1
ATOM 1678 C C . HIS B 2 104 ? 22.012 45.827 9.460 1.00 57.17 248 HIS B C 1
ATOM 1679 O O . HIS B 2 104 ? 21.724 46.930 9.945 1.00 59.07 248 HIS B O 1
ATOM 1686 N N . PHE B 2 105 ? 21.532 45.398 8.294 1.00 58.18 249 PHE B N 1
ATOM 1687 C CA . PHE B 2 105 ? 20.512 46.132 7.544 1.00 61.00 249 PHE B CA 1
ATOM 1688 C C . PHE B 2 105 ? 19.146 45.487 7.787 1.00 59.09 249 PHE B C 1
ATOM 1689 O O . PHE B 2 105 ? 18.820 44.436 7.211 1.00 57.58 249 PHE B O 1
ATOM 1697 N N . VAL B 2 106 ? 18.362 46.122 8.658 1.00 59.00 250 VAL B N 1
ATOM 1698 C CA . VAL B 2 106 ? 17.078 45.571 9.096 1.00 57.23 250 VAL B CA 1
ATOM 1699 C C . VAL B 2 106 ? 15.892 46.432 8.647 1.00 60.13 250 VAL B C 1
ATOM 1700 O O . VAL B 2 106 ? 14.734 46.016 8.735 1.00 59.59 250 VAL B O 1
#

Foldseek 3Di:
DADDLVRVLVVVLVDDFFWKKWKKQFQFDFAAAQCPVVLVVCVVVPAFWKQKQNDIDGRPPPRTDDRGGTMTIIGRQDIDTNDPPCRVVSSVSNVVSCVNNVRWMWMQTVVDGIDIHD/DKDKDFFFDQAAPVRVVVVLVVLQEDEDCPDLDASHWYDDPQWIWHRHLDPPAFIWIFGDDGRGTHWIFGAHVVPRHTDGTDGMDMGHGNDPPD

Secondary structure (DSSP, 8-state):
----HHHHHHHHHTSPTT-EEEEEEEEEEEE-S--HHHHHHHHHTT--EEEETTEEEETTS-----TTS-EEEEEEEEEEE--TT-HHHHHHHHHHHHHHTTT-EEEEETTS-EEEE-/--EEEETT-B--HHHHHHHHHHTTPEE-TT---TTEEEEETTEEEEE-SSTTPPEEEEEEETTEEEEEEEE-TTT--EEEEESEEEE--SSS--